Protein AF-A0A292YN75-F1 (afdb_monomer_lite)

pLDDT: mean 82.38, std 11.89, range [34.47, 97.06]

Sequence (292 aa):
MRRGLDRAGVATVEHDIWADPSAAARVREATGGDETVPTVVIGGRALVNPSVAQVHAAVREEFPDDPAPTAARAASSGWTGAGWTAVVLLAWVLLALWRPTTTWHLAPALLAAAWPWVAGQDVRSGDRRGAVRIGWAGLAGFAVTGIAALGLARADLLRGPTYWGFPDVVTEAVVLGGGAALLAVLIGLYRALRTTAARSAWVGEERIAVSDDVVMVEGNAYFPASAVRPGVLTPSATTSVCPWKGRARYFTVTVDGVELPDGAWTYPRPLPLARRVKGRIAFWGGVAVRQE

Radius of gyration: 24.87 Å; chains: 1; bounding box: 60×51×65 Å

Structure (mmCIF, N/CA/C/O backbone):
data_AF-A0A292YN75-F1
#
_entry.id   AF-A0A292YN75-F1
#
loop_
_atom_site.group_PDB
_atom_site.id
_atom_site.type_symbol
_atom_site.label_atom_id
_atom_site.label_alt_id
_atom_site.label_comp_id
_atom_site.label_asym_id
_atom_site.label_entity_id
_atom_site.label_seq_id
_atom_site.pdbx_PDB_ins_code
_atom_site.Cartn_x
_atom_site.Cartn_y
_atom_site.Cartn_z
_atom_site.occupancy
_atom_site.B_iso_or_equiv
_atom_site.auth_seq_id
_atom_site.auth_comp_id
_atom_site.auth_asym_id
_atom_site.auth_atom_id
_atom_site.pdbx_PDB_model_num
ATOM 1 N N . MET A 1 1 ? -8.682 -17.348 10.418 1.00 70.62 1 MET A N 1
ATOM 2 C CA . MET A 1 1 ? -9.406 -18.296 9.550 1.00 70.62 1 MET A CA 1
ATOM 3 C C . MET A 1 1 ? -9.622 -17.776 8.124 1.00 70.62 1 MET A C 1
ATOM 5 O O . MET A 1 1 ? -8.950 -18.275 7.233 1.00 70.62 1 MET A O 1
ATOM 9 N N . ARG A 1 2 ? -10.441 -16.733 7.908 1.00 68.06 2 ARG A N 1
ATOM 10 C CA . ARG A 1 2 ? -10.805 -16.140 6.595 1.00 68.06 2 ARG A CA 1
ATOM 11 C C . ARG A 1 2 ? -9.701 -16.109 5.527 1.00 68.06 2 ARG A C 1
ATOM 13 O O . ARG A 1 2 ? -9.745 -16.851 4.560 1.00 68.06 2 ARG A O 1
ATOM 20 N N . ARG A 1 3 ? -8.618 -15.354 5.766 1.00 67.69 3 ARG A N 1
ATOM 21 C CA . ARG A 1 3 ? -7.482 -15.241 4.820 1.00 67.69 3 ARG A CA 1
ATOM 22 C C . ARG A 1 3 ? -6.785 -16.570 4.494 1.00 67.69 3 ARG A C 1
ATOM 24 O O . ARG A 1 3 ? -5.983 -16.605 3.564 1.00 67.69 3 ARG A O 1
ATOM 31 N N . GLY A 1 4 ? -6.941 -17.584 5.344 1.00 69.50 4 GLY A N 1
ATOM 32 C CA . GLY A 1 4 ? -6.382 -18.919 5.148 1.00 69.50 4 GLY A CA 1
ATOM 33 C C . GLY A 1 4 ? -7.266 -19.779 4.250 1.00 69.50 4 GLY A C 1
ATOM 34 O O . GLY A 1 4 ? -6.729 -20.425 3.360 1.00 69.50 4 GLY A O 1
ATOM 35 N N . LEU A 1 5 ? -8.590 -19.707 4.428 1.00 73.94 5 LEU A N 1
ATOM 36 C CA . LEU A 1 5 ? -9.576 -20.384 3.577 1.00 73.94 5 LEU A CA 1
ATOM 37 C C . LEU A 1 5 ? -9.631 -19.771 2.173 1.00 73.94 5 LEU A C 1
ATOM 39 O O . LEU A 1 5 ? -9.543 -20.510 1.199 1.00 73.94 5 LEU A O 1
ATOM 43 N N . ASP A 1 6 ? -9.593 -18.436 2.072 1.00 69.00 6 ASP A N 1
ATOM 44 C CA . ASP A 1 6 ? -9.494 -17.728 0.784 1.00 69.00 6 ASP A CA 1
ATOM 45 C C . ASP A 1 6 ? -8.264 -18.181 -0.022 1.00 69.00 6 ASP A C 1
ATOM 47 O O . ASP A 1 6 ? -8.317 -18.370 -1.233 1.00 69.00 6 ASP A O 1
ATOM 51 N N . ARG A 1 7 ? -7.120 -18.363 0.656 1.00 63.25 7 ARG A N 1
ATOM 52 C CA . ARG A 1 7 ? -5.874 -18.837 0.028 1.00 63.25 7 ARG A CA 1
ATOM 53 C C . ARG A 1 7 ? -5.921 -20.311 -0.346 1.00 63.25 7 ARG A C 1
ATOM 55 O O . ARG A 1 7 ? -5.227 -20.704 -1.277 1.00 63.25 7 ARG A O 1
ATOM 62 N N . ALA A 1 8 ? -6.696 -21.096 0.390 1.00 62.16 8 ALA A N 1
ATOM 63 C CA . ALA A 1 8 ? -6.944 -22.496 0.096 1.00 62.16 8 ALA A CA 1
ATOM 64 C C . ALA A 1 8 ? -8.016 -22.682 -0.991 1.00 62.16 8 ALA A C 1
ATOM 66 O O . ALA A 1 8 ? -8.297 -23.817 -1.343 1.00 62.16 8 ALA A O 1
ATOM 67 N N . GLY A 1 9 ? -8.607 -21.600 -1.518 1.00 63.66 9 GLY A N 1
ATOM 68 C CA . GLY A 1 9 ? -9.639 -21.665 -2.554 1.00 63.66 9 GLY A CA 1
ATOM 69 C C . GLY A 1 9 ? -10.966 -22.253 -2.072 1.00 63.66 9 GLY A C 1
ATOM 70 O O . GLY A 1 9 ? -11.779 -22.651 -2.896 1.00 63.66 9 GLY A O 1
ATOM 71 N N . VAL A 1 10 ? -11.190 -22.313 -0.757 1.00 73.62 10 VAL A N 1
ATOM 72 C CA . VAL A 1 10 ? -12.438 -22.819 -0.177 1.00 73.62 10 VAL A CA 1
ATOM 73 C C . VAL A 1 10 ? -13.483 -21.711 -0.258 1.00 73.62 10 VAL A C 1
ATOM 75 O O . VAL A 1 10 ? -13.295 -20.643 0.327 1.00 73.62 10 VAL A O 1
ATOM 78 N N . ALA A 1 11 ? -14.577 -21.949 -0.982 1.00 72.94 11 ALA A N 1
ATOM 79 C CA . ALA A 1 11 ? -15.699 -21.021 -1.026 1.00 72.94 11 ALA A CA 1
ATOM 80 C C . ALA A 1 11 ? -16.384 -20.973 0.348 1.00 72.94 11 ALA A C 1
ATOM 82 O O . ALA A 1 11 ? -16.755 -22.005 0.901 1.00 72.94 11 ALA A O 1
ATOM 83 N N . THR A 1 12 ? -16.553 -19.776 0.911 1.00 80.50 12 THR A N 1
ATOM 84 C CA . THR A 1 12 ? -17.190 -19.599 2.223 1.00 80.50 12 THR A CA 1
ATOM 85 C C . THR A 1 12 ? -18.319 -18.587 2.154 1.00 80.50 12 THR A C 1
ATOM 87 O O . THR A 1 12 ? -18.136 -17.488 1.628 1.00 80.50 12 THR A O 1
ATOM 90 N N . VAL A 1 13 ? -19.455 -18.927 2.759 1.00 82.56 13 VAL A N 1
ATOM 91 C CA . VAL A 1 13 ? -20.530 -17.978 3.062 1.00 82.56 13 VAL A CA 1
ATOM 92 C C . VAL A 1 13 ? -20.336 -17.516 4.502 1.00 82.56 13 VAL A C 1
ATOM 94 O O . VAL A 1 13 ? -20.356 -18.322 5.430 1.00 82.56 13 VAL A O 1
ATOM 97 N N . GLU A 1 14 ? -20.074 -16.224 4.687 1.00 84.38 14 GLU A N 1
ATOM 98 C CA . GLU A 1 14 ? -19.880 -15.641 6.015 1.00 84.38 14 GLU A CA 1
ATOM 99 C C . GLU A 1 14 ? -21.226 -15.161 6.565 1.00 84.38 14 GLU A C 1
ATOM 101 O O . GLU A 1 14 ? -21.895 -14.339 5.938 1.00 84.38 14 GLU A O 1
ATOM 106 N N . HIS A 1 15 ? -21.592 -15.645 7.752 1.00 84.38 15 HIS A N 1
ATOM 107 C CA . HIS A 1 15 ? -22.725 -15.137 8.518 1.00 84.38 15 HIS A CA 1
ATOM 108 C C . HIS A 1 15 ? -22.213 -14.351 9.723 1.00 84.38 15 HIS A C 1
ATOM 110 O O . HIS A 1 15 ? -21.374 -14.841 10.481 1.00 84.38 15 HIS A O 1
ATOM 116 N N . ASP A 1 16 ? -22.722 -13.135 9.891 1.00 81.75 16 ASP A N 1
ATOM 117 C CA . ASP A 1 16 ? -22.465 -12.326 11.075 1.00 81.75 16 ASP A CA 1
ATOM 118 C C . ASP A 1 16 ? -23.505 -12.670 12.143 1.00 81.75 16 ASP A C 1
ATOM 120 O O . ASP A 1 16 ? -24.670 -12.290 12.031 1.00 81.75 16 ASP A O 1
ATOM 124 N N . ILE A 1 17 ? -23.086 -13.410 13.170 1.00 79.50 17 ILE A N 1
ATOM 125 C CA . ILE A 1 17 ? -23.973 -13.832 14.261 1.00 79.50 17 ILE A CA 1
ATOM 126 C C . ILE A 1 17 ? -24.556 -12.650 15.046 1.00 79.50 17 ILE A C 1
ATOM 128 O O . ILE A 1 17 ? -25.607 -12.791 15.659 1.00 79.50 17 ILE A O 1
ATOM 132 N N . TRP A 1 18 ? -23.927 -11.474 14.985 1.00 72.94 18 TRP A N 1
ATOM 133 C CA . TRP A 1 18 ? -24.402 -10.274 15.674 1.00 72.94 18 TRP A CA 1
ATOM 134 C C . TRP A 1 18 ? -25.491 -9.535 14.888 1.00 72.94 18 TRP A C 1
ATOM 136 O O . TRP A 1 18 ? -26.246 -8.757 15.466 1.00 72.94 18 TRP A O 1
ATOM 146 N N . ALA A 1 19 ? -25.592 -9.789 13.580 1.00 77.50 19 ALA A N 1
ATOM 147 C CA . ALA A 1 19 ? -26.609 -9.211 12.703 1.00 77.50 19 ALA A CA 1
ATOM 148 C C . ALA A 1 19 ? -27.722 -10.210 12.333 1.00 77.50 19 ALA A C 1
ATOM 150 O O . ALA A 1 19 ? -28.826 -9.792 11.987 1.00 77.50 19 ALA A O 1
ATOM 151 N N . ASP A 1 20 ? -27.444 -11.516 12.396 1.00 84.38 20 ASP A N 1
ATOM 152 C CA . ASP A 1 20 ? -28.368 -12.597 12.050 1.00 84.38 20 ASP A CA 1
ATOM 153 C C . ASP A 1 20 ? -28.639 -13.497 13.276 1.00 84.38 20 ASP A C 1
ATOM 155 O O . ASP A 1 20 ? -27.849 -14.401 13.578 1.00 84.38 20 ASP A O 1
ATOM 159 N N . PRO A 1 21 ? -29.785 -13.313 13.962 1.00 81.94 21 PRO A N 1
ATOM 160 C CA . PRO A 1 21 ? -30.170 -14.134 15.109 1.00 81.94 21 PRO A CA 1
ATOM 161 C C . PRO A 1 21 ? -30.255 -15.636 14.798 1.00 81.94 21 PRO A C 1
ATOM 163 O O . PRO A 1 21 ? -30.029 -16.461 15.684 1.00 81.94 21 PRO A O 1
ATOM 166 N N . SER A 1 22 ? -30.549 -16.011 13.545 1.00 83.94 22 SER A N 1
ATOM 167 C CA . SER A 1 22 ? -30.583 -17.416 13.124 1.00 83.94 22 SER A CA 1
ATOM 168 C C . SER A 1 22 ? -29.175 -18.009 13.018 1.00 83.94 22 SER A C 1
ATOM 170 O O . SER A 1 22 ? -28.962 -19.183 13.324 1.00 83.94 22 SER A O 1
ATOM 172 N N . ALA A 1 23 ? -28.181 -17.195 12.651 1.00 82.19 23 ALA A N 1
ATOM 173 C CA . ALA A 1 23 ? -26.781 -17.593 12.671 1.00 82.19 23 ALA A CA 1
ATOM 174 C C . ALA A 1 23 ? -26.247 -17.723 14.103 1.00 82.19 23 ALA A C 1
ATOM 176 O O . ALA A 1 23 ? -25.556 -18.700 14.388 1.00 82.19 23 ALA A O 1
ATOM 177 N N . ALA A 1 24 ? -26.617 -16.813 15.012 1.00 79.62 24 ALA A N 1
ATOM 178 C CA . ALA A 1 24 ? -26.283 -16.939 16.433 1.00 79.62 24 ALA A CA 1
ATOM 179 C C . ALA A 1 24 ? -26.859 -18.221 17.048 1.00 79.62 24 ALA A C 1
ATOM 181 O O . ALA A 1 24 ? -26.142 -18.949 17.730 1.00 79.62 24 ALA A O 1
ATOM 182 N N . ALA A 1 25 ? -28.126 -18.544 16.758 1.00 83.94 25 ALA A N 1
ATOM 183 C CA . ALA A 1 25 ? -28.762 -19.772 17.238 1.00 83.94 25 ALA A CA 1
ATOM 184 C C . ALA A 1 25 ? -27.997 -21.032 16.799 1.00 83.94 25 ALA A C 1
ATOM 186 O O . ALA A 1 25 ? -27.709 -21.889 17.631 1.00 83.94 25 ALA A O 1
ATOM 187 N N . ARG A 1 26 ? -27.580 -21.096 15.526 1.00 83.25 26 ARG A N 1
ATOM 188 C CA . ARG A 1 26 ? -26.765 -22.206 15.001 1.00 83.25 26 ARG A CA 1
ATOM 189 C C . ARG A 1 26 ? -25.399 -22.321 15.679 1.00 83.25 26 ARG A C 1
ATOM 191 O O . ARG A 1 26 ? -24.914 -23.429 15.884 1.00 83.25 26 ARG A O 1
ATOM 198 N N . VAL A 1 27 ? -24.764 -21.200 16.031 1.00 83.06 27 VAL A N 1
ATOM 199 C CA . VAL A 1 27 ? -23.486 -21.238 16.760 1.00 83.06 27 VAL A CA 1
ATOM 200 C C . VAL A 1 27 ? -23.689 -21.731 18.188 1.00 83.06 27 VAL A C 1
ATOM 202 O O . VAL A 1 27 ? -22.942 -22.605 18.608 1.00 83.06 27 VAL A O 1
ATOM 205 N N . ARG A 1 28 ? -24.720 -21.258 18.900 1.00 81.38 28 ARG A N 1
ATOM 206 C CA . ARG A 1 28 ? -25.030 -21.720 20.265 1.00 81.38 28 ARG A CA 1
ATOM 207 C C . ARG A 1 28 ? -25.359 -23.211 20.311 1.00 81.38 28 ARG A C 1
ATOM 209 O O . ARG A 1 28 ? -24.938 -23.901 21.233 1.00 81.38 28 ARG A O 1
ATOM 216 N N . GLU A 1 29 ? -26.073 -23.718 19.310 1.00 85.94 29 GLU A N 1
ATOM 217 C CA . GLU A 1 29 ? -26.333 -25.153 19.168 1.00 85.94 29 GLU A CA 1
ATOM 218 C C . GLU A 1 29 ? -25.029 -25.948 18.993 1.00 85.94 29 GLU A C 1
ATOM 220 O O . GLU A 1 29 ? -24.834 -26.975 19.638 1.00 85.94 29 GLU A O 1
ATOM 225 N 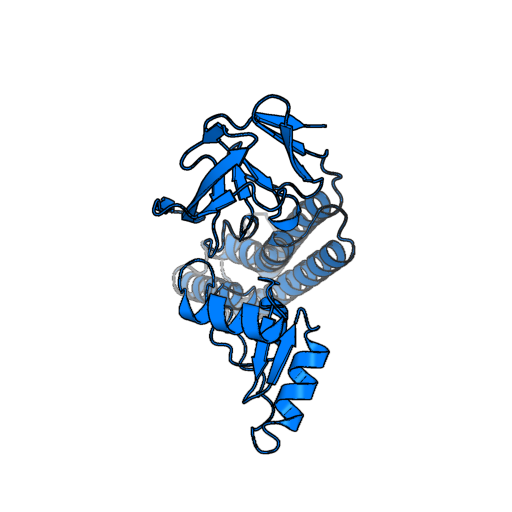N . ALA A 1 30 ? -24.094 -25.439 18.185 1.00 82.69 30 ALA A N 1
ATOM 226 C CA . ALA A 1 30 ? -22.814 -26.092 17.919 1.00 82.69 30 ALA A CA 1
ATOM 227 C C . ALA A 1 30 ? -21.819 -26.063 19.095 1.00 82.69 30 ALA A C 1
ATOM 229 O O . ALA A 1 30 ? -20.913 -26.894 19.157 1.00 82.69 30 ALA A O 1
ATOM 230 N N . THR A 1 31 ? -21.941 -25.096 20.000 1.00 78.00 31 THR A N 1
ATOM 231 C CA . THR A 1 31 ? -20.990 -24.844 21.099 1.00 78.00 31 THR A CA 1
ATOM 232 C C . THR A 1 31 ? -21.526 -25.242 22.474 1.00 78.00 31 THR A C 1
ATOM 234 O O . THR A 1 31 ? -20.782 -25.171 23.447 1.00 78.00 31 THR A O 1
ATOM 237 N N . GLY A 1 32 ? -22.797 -25.643 22.582 1.00 77.56 32 GLY A N 1
ATOM 238 C CA . GLY A 1 32 ? -23.436 -25.934 23.869 1.00 77.56 32 GLY A CA 1
ATOM 239 C C . GLY A 1 32 ? -23.904 -24.692 24.636 1.00 77.56 32 GLY A C 1
ATOM 240 O O . GLY A 1 32 ? -24.031 -24.748 25.855 1.00 77.56 32 GLY A O 1
ATOM 241 N N . GLY A 1 33 ? -24.176 -23.588 23.935 1.00 72.75 33 GLY A N 1
ATOM 242 C CA . GLY A 1 33 ? -24.732 -22.350 24.496 1.00 72.75 33 GLY A CA 1
ATOM 243 C C . GLY A 1 33 ? -23.877 -21.100 24.272 1.00 72.75 33 GLY A C 1
ATOM 244 O O . GLY A 1 33 ? -24.389 -19.994 24.422 1.00 72.75 33 GLY A O 1
ATOM 245 N N . ASP A 1 34 ? -22.620 -21.258 23.852 1.00 75.50 34 ASP A N 1
ATOM 246 C CA . ASP A 1 34 ? -21.664 -20.160 23.671 1.00 75.50 34 ASP A CA 1
ATOM 247 C C . ASP A 1 34 ? -21.656 -19.581 22.242 1.00 75.50 34 ASP A C 1
ATOM 249 O O . ASP A 1 34 ? -22.012 -20.229 21.263 1.00 75.50 34 ASP A O 1
ATOM 253 N N . GLU A 1 35 ? -21.154 -18.364 22.059 1.00 84.06 35 GLU A N 1
ATOM 254 C CA . GLU A 1 35 ? -21.031 -17.725 20.736 1.00 84.06 35 GLU A CA 1
ATOM 255 C C . GLU A 1 35 ? -19.577 -17.701 20.240 1.00 84.06 35 GLU A C 1
ATOM 257 O O . GLU A 1 35 ? -19.044 -16.678 19.810 1.00 84.06 35 GLU A O 1
ATOM 262 N N . THR A 1 36 ? -18.893 -18.847 20.321 1.00 77.75 36 THR A N 1
ATOM 263 C CA . THR A 1 36 ? -17.471 -18.943 19.957 1.00 77.75 36 THR A CA 1
ATOM 264 C C . THR A 1 36 ? -17.265 -18.785 18.444 1.00 77.75 36 THR A C 1
ATOM 266 O O . THR A 1 36 ? -17.742 -19.585 17.638 1.00 77.75 36 THR A O 1
ATOM 269 N N . VAL A 1 37 ? -16.487 -17.774 18.045 1.00 79.19 37 VAL A N 1
ATOM 270 C CA . VAL A 1 37 ? -16.121 -17.473 16.649 1.00 79.19 37 VAL A CA 1
ATOM 271 C C . VAL A 1 37 ? -14.602 -17.640 16.466 1.00 79.19 37 VAL A C 1
ATOM 273 O O . VAL A 1 37 ? -13.841 -17.176 17.314 1.00 79.19 37 VAL A O 1
ATOM 276 N N . PRO A 1 38 ? -14.112 -18.239 15.359 1.00 83.56 38 PRO A N 1
ATOM 277 C CA . PRO A 1 38 ? -14.865 -18.712 14.198 1.00 83.56 38 PRO A CA 1
ATOM 278 C C . PRO A 1 38 ? -15.427 -20.127 14.387 1.00 83.56 38 PRO A C 1
ATOM 280 O O . PRO A 1 38 ? -14.662 -21.075 14.528 1.00 83.56 38 PRO A O 1
ATOM 283 N N . THR A 1 39 ? -16.748 -20.277 14.292 1.00 87.44 39 THR A N 1
ATOM 284 C CA . THR A 1 39 ? -17.396 -21.581 14.090 1.00 87.44 39 THR A CA 1
ATOM 285 C C . THR A 1 39 ? -17.647 -21.772 12.597 1.00 87.44 39 THR A C 1
ATOM 287 O O . THR A 1 39 ? -18.163 -20.874 11.933 1.00 87.44 39 THR A O 1
ATOM 290 N N . VAL A 1 40 ? -17.216 -22.908 12.052 1.00 88.06 40 VAL A N 1
ATOM 291 C CA . VAL A 1 40 ? -17.332 -23.240 10.626 1.00 88.06 40 VAL A CA 1
ATOM 292 C C . VAL A 1 40 ? -18.263 -24.433 10.486 1.00 88.06 40 VAL A C 1
ATOM 294 O O . VAL A 1 40 ? -18.008 -25.476 11.081 1.00 88.06 40 VAL A O 1
ATOM 297 N N . VAL A 1 41 ? -19.323 -24.285 9.698 1.00 86.81 41 VAL A N 1
ATOM 298 C CA . VAL A 1 41 ? -20.258 -25.370 9.381 1.00 86.81 41 VAL A CA 1
ATOM 299 C C . VAL A 1 41 ? -19.946 -25.889 7.981 1.00 86.81 41 VAL A C 1
ATOM 301 O O . VAL A 1 41 ? -19.820 -25.100 7.045 1.00 86.81 41 VAL A O 1
ATOM 304 N N . ILE A 1 42 ? -19.778 -27.203 7.850 1.00 86.25 42 ILE A N 1
ATOM 305 C CA . ILE A 1 42 ? -19.485 -27.907 6.598 1.00 86.25 42 ILE A CA 1
ATOM 306 C C . ILE A 1 42 ? -20.499 -29.046 6.502 1.00 86.25 42 ILE A C 1
ATOM 308 O O . ILE A 1 42 ? -20.500 -29.930 7.358 1.00 86.25 42 ILE A O 1
ATOM 312 N N . GLY A 1 43 ? -21.394 -28.996 5.513 1.00 82.12 43 GLY A N 1
ATOM 313 C CA . GLY A 1 43 ? -22.512 -29.942 5.435 1.00 82.12 43 GLY A CA 1
ATOM 314 C C . GLY A 1 43 ? -23.352 -29.916 6.718 1.00 82.12 43 GLY A C 1
ATOM 315 O O . GLY A 1 43 ? -23.793 -28.851 7.153 1.00 82.12 43 GLY A O 1
ATOM 316 N N . GLY A 1 44 ? -23.537 -31.082 7.342 1.00 80.12 44 GLY A N 1
ATOM 317 C CA . GLY A 1 44 ? -24.238 -31.226 8.626 1.00 80.12 44 GLY A CA 1
ATOM 318 C C . GLY A 1 44 ? -23.368 -31.044 9.878 1.00 80.12 44 GLY A C 1
ATOM 319 O O . GLY A 1 44 ? -23.877 -31.159 10.991 1.00 80.12 44 GLY A O 1
ATOM 320 N N . ARG A 1 45 ? -22.059 -30.791 9.736 1.00 83.94 45 ARG A N 1
ATOM 321 C CA . ARG A 1 45 ? -21.101 -30.786 10.852 1.00 83.94 45 ARG A CA 1
ATOM 322 C C . ARG A 1 45 ? -20.622 -29.376 11.184 1.00 83.94 45 ARG A C 1
ATOM 324 O O . ARG A 1 45 ? -20.151 -28.646 10.314 1.00 83.94 45 ARG A O 1
ATOM 331 N N . ALA A 1 46 ? -20.657 -29.020 12.465 1.00 87.69 46 ALA A N 1
ATOM 332 C CA . ALA A 1 46 ? -20.074 -27.782 12.972 1.00 87.69 46 ALA A CA 1
ATOM 333 C C . ALA A 1 46 ? -18.696 -28.030 13.607 1.00 87.69 46 ALA A C 1
ATOM 335 O O . ALA A 1 46 ? -18.491 -28.988 14.352 1.00 87.69 46 ALA A O 1
ATOM 336 N N . LEU A 1 47 ? -17.741 -27.152 13.310 1.00 87.38 47 LEU A N 1
ATOM 337 C CA . LEU A 1 47 ? -16.403 -27.132 13.887 1.00 87.38 47 LEU A CA 1
ATOM 338 C C . LEU A 1 47 ? -16.212 -25.816 14.643 1.00 87.38 47 LEU A C 1
ATOM 340 O O . LEU A 1 47 ? -16.254 -24.741 14.041 1.00 87.38 47 LEU A O 1
ATOM 344 N N . VAL A 1 48 ? -15.962 -25.900 15.948 1.00 87.00 48 VAL A N 1
ATOM 345 C CA . VAL A 1 48 ? -15.758 -24.735 16.820 1.00 87.00 48 VAL A CA 1
ATOM 346 C C . VAL A 1 48 ? -14.273 -24.372 16.859 1.00 87.00 48 VAL A C 1
ATOM 348 O O . VAL A 1 48 ? -13.433 -25.209 17.183 1.00 87.00 48 VAL A O 1
ATOM 351 N N . ASN A 1 49 ? -13.947 -23.129 16.495 1.00 84.50 49 ASN A N 1
ATOM 352 C CA . ASN A 1 49 ? -12.581 -22.597 16.404 1.00 84.50 49 ASN A CA 1
ATOM 353 C C . ASN A 1 49 ? -11.555 -23.527 15.701 1.00 84.50 49 ASN A C 1
ATOM 355 O O . ASN A 1 49 ? -10.481 -23.790 16.252 1.00 84.50 49 ASN A O 1
ATOM 359 N N . PRO A 1 50 ? -11.840 -24.051 14.491 1.00 85.38 50 PRO A N 1
ATOM 360 C CA . PRO A 1 50 ? -10.923 -24.972 13.838 1.00 85.38 50 PRO A CA 1
ATOM 361 C C . PRO A 1 50 ? -9.679 -24.253 13.300 1.00 85.38 50 PRO A C 1
ATOM 363 O O . PRO A 1 50 ? -9.629 -23.034 13.125 1.00 85.38 50 PRO A O 1
ATOM 366 N N . SER A 1 51 ? -8.657 -25.027 12.958 1.00 83.25 51 SER A N 1
ATOM 367 C CA . SER A 1 51 ? -7.562 -24.581 12.097 1.00 83.25 51 SER A CA 1
ATOM 368 C C . SER A 1 51 ? -7.947 -24.688 10.615 1.00 83.25 51 SER A C 1
ATOM 370 O O . SER A 1 51 ? -8.828 -25.456 10.230 1.00 83.25 51 SER A O 1
ATOM 372 N N . VAL A 1 52 ? -7.241 -23.957 9.746 1.00 78.25 52 VAL A N 1
ATOM 373 C CA . VAL A 1 52 ? -7.439 -24.026 8.280 1.00 78.25 52 VAL A CA 1
ATOM 374 C C . VAL A 1 52 ? -7.243 -25.457 7.757 1.00 78.25 52 VAL A C 1
ATOM 376 O O . VAL A 1 52 ? -7.962 -25.890 6.863 1.00 78.25 52 VAL A O 1
ATOM 379 N N . ALA A 1 53 ? -6.301 -26.206 8.340 1.00 76.06 53 ALA A N 1
ATOM 380 C CA . ALA A 1 53 ? -6.036 -27.594 7.971 1.00 76.06 53 ALA A CA 1
ATOM 381 C C . ALA A 1 53 ? -7.199 -28.529 8.343 1.00 76.06 53 ALA A C 1
ATOM 383 O O . ALA A 1 53 ? -7.547 -29.400 7.552 1.00 76.06 53 ALA A O 1
ATOM 384 N N . GLN A 1 54 ? -7.826 -28.321 9.507 1.00 81.31 54 GLN A N 1
ATOM 385 C CA . GLN A 1 54 ? -8.996 -29.096 9.938 1.00 81.31 54 GLN A CA 1
ATOM 386 C C . GLN A 1 54 ? -10.214 -28.829 9.053 1.00 81.31 54 GLN A C 1
ATOM 388 O O . GLN A 1 54 ? -10.889 -29.774 8.662 1.00 81.31 54 GLN A O 1
ATOM 393 N N . VAL A 1 55 ? -10.451 -27.569 8.669 1.00 81.88 55 VAL A N 1
ATOM 394 C CA . VAL A 1 55 ? -11.518 -27.230 7.711 1.00 81.88 55 VAL A CA 1
ATOM 395 C C . VAL A 1 55 ? -11.269 -27.910 6.367 1.00 81.88 55 VAL A C 1
ATOM 397 O O . VAL A 1 55 ? -12.165 -28.535 5.820 1.00 81.88 55 VAL A O 1
ATOM 400 N N . HIS A 1 56 ? -10.039 -27.864 5.855 1.00 78.31 56 HIS A N 1
ATOM 401 C CA . HIS A 1 56 ? -9.699 -28.496 4.580 1.00 78.31 56 HIS A CA 1
ATOM 402 C C . HIS A 1 56 ? -9.803 -30.031 4.620 1.00 78.31 56 HIS A C 1
ATOM 404 O O . HIS A 1 56 ? -10.139 -30.659 3.616 1.00 78.31 56 HIS A O 1
ATOM 410 N N . ALA A 1 57 ? -9.477 -30.658 5.752 1.00 79.44 57 ALA A N 1
ATOM 411 C CA . ALA A 1 57 ? -9.671 -32.093 5.936 1.00 79.44 57 ALA A CA 1
ATOM 412 C C . ALA A 1 57 ? -11.163 -32.452 5.914 1.00 79.44 57 ALA A C 1
ATOM 414 O O . ALA A 1 57 ? -11.547 -33.327 5.149 1.00 79.44 57 ALA A O 1
ATOM 415 N N . ALA A 1 58 ? -11.985 -31.709 6.659 1.00 82.62 58 ALA A N 1
ATOM 416 C CA . ALA A 1 58 ? -13.426 -31.928 6.729 1.00 82.62 58 ALA A CA 1
ATOM 417 C C . ALA A 1 58 ? -14.143 -31.672 5.390 1.00 82.62 58 ALA A C 1
ATOM 419 O O . ALA A 1 58 ? -15.015 -32.443 5.018 1.00 82.62 58 ALA A O 1
ATOM 420 N N . VAL A 1 59 ? -13.742 -30.651 4.620 1.00 80.50 59 VAL A N 1
ATOM 421 C CA . VAL A 1 59 ? -14.303 -30.407 3.275 1.00 80.50 59 VAL A CA 1
ATOM 422 C C . VAL A 1 59 ? -14.015 -31.572 2.324 1.00 80.50 59 VAL A C 1
ATOM 424 O O . VAL A 1 59 ? -14.899 -31.968 1.579 1.00 80.50 59 VAL A O 1
ATOM 427 N N . ARG A 1 60 ? -12.807 -32.154 2.361 1.00 76.56 60 ARG A N 1
ATOM 428 C CA . ARG A 1 60 ? -12.458 -33.311 1.512 1.00 76.56 60 ARG A CA 1
ATOM 429 C C . ARG A 1 60 ? -13.180 -34.595 1.907 1.00 76.56 60 ARG A C 1
ATOM 431 O O . ARG A 1 60 ? -13.367 -35.459 1.062 1.00 76.56 60 ARG A O 1
ATOM 438 N N . GLU A 1 61 ? -13.498 -34.738 3.188 1.00 81.06 61 GLU A N 1
ATOM 439 C CA . GLU A 1 61 ? -14.250 -35.879 3.708 1.00 81.06 61 GLU A CA 1
ATOM 440 C C . GLU A 1 61 ? -15.728 -35.792 3.302 1.00 81.06 61 GLU A C 1
ATOM 442 O O . GLU A 1 61 ? -16.287 -36.777 2.835 1.00 81.06 61 GLU A O 1
ATOM 447 N N . GLU A 1 62 ? -16.331 -34.605 3.415 1.00 80.62 62 GLU A N 1
ATOM 448 C CA . GLU A 1 62 ? -17.747 -34.366 3.099 1.00 80.62 62 GLU A CA 1
ATOM 449 C C . GLU A 1 62 ? -18.016 -34.270 1.583 1.00 80.62 62 GLU A C 1
ATOM 451 O O . GLU A 1 62 ? -19.072 -34.683 1.108 1.00 80.62 62 GLU A O 1
ATOM 456 N N . PHE A 1 63 ? -17.056 -33.748 0.808 1.00 76.31 63 PHE A N 1
ATOM 457 C CA . PHE A 1 63 ? -17.174 -33.535 -0.640 1.00 76.31 63 PHE A CA 1
ATOM 458 C C . PHE A 1 63 ? -16.001 -34.185 -1.406 1.00 76.31 63 PHE A C 1
ATOM 460 O O . PHE A 1 63 ? -15.130 -33.481 -1.922 1.00 76.31 63 PHE A O 1
ATOM 467 N N . PRO A 1 64 ? -15.943 -35.528 -1.492 1.00 67.25 64 PRO A N 1
ATOM 468 C CA . PRO A 1 64 ? -14.825 -36.249 -2.115 1.00 67.25 64 PRO A CA 1
ATOM 469 C C . PRO A 1 64 ? -14.715 -36.047 -3.637 1.00 67.25 64 PRO A C 1
ATOM 471 O O . PRO A 1 64 ? -13.619 -36.172 -4.183 1.00 67.25 64 PRO A O 1
ATOM 474 N N . ASP A 1 65 ? -15.821 -35.697 -4.303 1.00 66.19 65 ASP A N 1
ATOM 475 C CA . ASP A 1 65 ? -15.895 -35.474 -5.756 1.00 66.19 65 ASP A CA 1
ATOM 476 C C . ASP A 1 65 ? -15.766 -33.991 -6.164 1.00 66.19 65 ASP A C 1
ATOM 478 O O . ASP A 1 65 ? -15.791 -33.676 -7.356 1.00 66.19 65 ASP A O 1
ATOM 482 N N . ASP A 1 66 ? -15.625 -33.066 -5.205 1.00 59.25 66 ASP A N 1
ATOM 483 C CA . ASP A 1 66 ? -15.384 -31.651 -5.506 1.00 59.25 66 ASP A CA 1
ATOM 484 C C . ASP A 1 66 ? -13.922 -31.489 -5.962 1.00 59.25 66 ASP A C 1
ATOM 486 O O . ASP A 1 66 ? -12.999 -31.767 -5.181 1.00 59.25 66 ASP A O 1
ATOM 490 N N . PRO A 1 67 ? -13.655 -31.110 -7.229 1.00 52.25 67 PRO A N 1
ATOM 491 C CA . PRO A 1 67 ? -12.293 -30.971 -7.714 1.00 52.25 67 PRO A CA 1
ATOM 492 C C . PRO A 1 67 ? -11.553 -29.975 -6.824 1.00 52.25 67 PRO A C 1
ATOM 494 O O . PRO A 1 67 ? -11.940 -28.810 -6.734 1.00 52.25 67 PRO A O 1
ATOM 497 N N . ALA A 1 68 ? -10.479 -30.449 -6.174 1.00 47.03 68 ALA A N 1
ATOM 498 C CA . ALA A 1 68 ? -9.622 -29.643 -5.309 1.00 47.03 68 ALA A CA 1
ATOM 499 C C . ALA A 1 68 ? -9.440 -28.258 -5.935 1.00 47.03 68 ALA A C 1
ATOM 501 O O . ALA A 1 68 ? -9.073 -28.200 -7.114 1.00 47.03 68 ALA A O 1
ATOM 502 N N . PRO A 1 69 ? -9.720 -27.165 -5.203 1.00 42.69 69 PRO A N 1
ATOM 503 C CA . PRO A 1 69 ? -9.873 -25.860 -5.812 1.00 42.69 69 PRO A CA 1
ATOM 504 C C . PRO A 1 69 ? -8.602 -25.543 -6.584 1.00 42.69 69 PRO A C 1
ATOM 506 O O . PRO A 1 69 ? -7.546 -25.285 -5.998 1.00 42.69 69 PRO A O 1
ATOM 509 N N . THR A 1 70 ? -8.694 -25.598 -7.919 1.00 40.81 70 THR A N 1
ATOM 510 C CA . THR A 1 70 ? -7.695 -25.031 -8.822 1.00 40.81 70 THR A CA 1
ATOM 511 C C . THR A 1 70 ? -7.507 -23.643 -8.290 1.00 40.81 70 THR A C 1
ATOM 513 O O . THR A 1 70 ? -8.475 -22.894 -8.356 1.00 40.81 70 THR A O 1
ATOM 516 N N . ALA A 1 71 ? -6.350 -23.367 -7.676 1.00 38.12 71 ALA A N 1
ATOM 517 C CA . ALA A 1 71 ? -6.074 -22.138 -6.956 1.00 38.12 71 ALA A CA 1
ATOM 518 C C . ALA A 1 71 ? -6.577 -20.982 -7.809 1.00 38.12 71 ALA A C 1
ATOM 520 O O . ALA A 1 71 ? -5.896 -20.548 -8.745 1.00 38.12 71 ALA A O 1
ATOM 521 N N . ALA A 1 72 ? -7.813 -20.556 -7.543 1.00 35.12 72 ALA A N 1
ATOM 522 C CA . ALA A 1 72 ? -8.450 -19.505 -8.283 1.00 35.12 72 ALA A CA 1
ATOM 523 C C . ALA A 1 72 ? -7.656 -18.338 -7.771 1.00 35.12 72 ALA A C 1
ATOM 525 O O . ALA A 1 72 ? -7.850 -17.922 -6.628 1.00 35.12 72 ALA A O 1
ATOM 526 N N . ARG A 1 73 ? -6.625 -17.967 -8.548 1.00 35.50 73 ARG A N 1
ATOM 527 C CA . ARG A 1 73 ? -5.759 -16.827 -8.307 1.00 35.50 73 ARG A CA 1
ATOM 528 C C . ARG A 1 73 ? -6.730 -15.771 -7.856 1.00 35.50 73 ARG A C 1
ATOM 530 O O . ARG A 1 73 ? -7.495 -15.284 -8.686 1.00 35.50 73 ARG A O 1
ATOM 537 N N . ALA A 1 74 ? -6.748 -15.493 -6.551 1.00 34.91 74 ALA A N 1
ATOM 538 C CA . ALA A 1 74 ? -7.401 -14.325 -6.025 1.00 34.91 74 ALA A CA 1
ATOM 539 C C . ALA A 1 74 ? -6.762 -13.244 -6.866 1.00 34.91 74 ALA A C 1
ATOM 541 O O . ALA A 1 74 ? -5.559 -13.001 -6.730 1.00 34.91 74 ALA A O 1
ATOM 542 N N . ALA A 1 75 ? -7.501 -12.770 -7.869 1.00 34.47 75 ALA A N 1
ATOM 543 C CA . ALA A 1 75 ? -6.995 -11.815 -8.809 1.00 34.47 75 ALA A CA 1
ATOM 544 C C . ALA A 1 75 ? -6.766 -10.620 -7.912 1.00 34.47 75 ALA A C 1
ATOM 546 O O . ALA A 1 75 ? -7.700 -9.930 -7.504 1.00 34.47 75 ALA A O 1
ATOM 547 N N . SER A 1 76 ? -5.521 -10.464 -7.470 1.00 39.84 76 SER A N 1
ATOM 548 C CA . SER A 1 76 ? -5.080 -9.281 -6.793 1.00 39.84 76 SER A CA 1
ATOM 549 C C . SER A 1 76 ? -5.198 -8.233 -7.880 1.00 39.84 76 SER A C 1
ATOM 551 O O . SER A 1 76 ? -4.264 -8.005 -8.635 1.00 39.84 76 SER A O 1
ATOM 553 N N . SER A 1 77 ? -6.377 -7.632 -8.001 1.00 39.41 77 SER A N 1
ATOM 554 C CA . SER A 1 77 ? -6.655 -6.538 -8.922 1.00 39.41 77 SER A CA 1
ATOM 555 C C . SER A 1 77 ? -5.892 -5.267 -8.525 1.00 39.41 77 SER A C 1
ATOM 557 O O . SER A 1 77 ? -6.072 -4.205 -9.111 1.00 39.41 77 SER A O 1
ATOM 559 N N . GLY A 1 78 ? -4.998 -5.361 -7.534 1.00 51.50 78 GLY A N 1
ATOM 560 C CA . GLY A 1 78 ? -3.949 -4.389 -7.309 1.00 51.50 78 GLY A CA 1
ATOM 561 C C . GLY A 1 78 ? -2.833 -4.602 -8.321 1.00 51.50 78 GLY A C 1
ATOM 562 O O . GLY A 1 78 ? -2.330 -5.710 -8.474 1.00 51.50 78 GLY A O 1
ATOM 563 N N . TRP A 1 79 ? -2.419 -3.520 -8.970 1.00 53.69 79 TRP A N 1
ATOM 564 C CA . TRP A 1 79 ? -1.268 -3.506 -9.864 1.00 53.69 79 TRP A CA 1
ATOM 565 C C . TRP A 1 79 ? -0.077 -4.247 -9.233 1.00 53.69 79 TRP A C 1
ATOM 567 O O . TRP A 1 79 ? 0.373 -3.905 -8.128 1.00 53.69 79 TRP A O 1
ATOM 577 N N . THR A 1 80 ? 0.381 -5.291 -9.924 1.00 66.25 80 THR A N 1
ATOM 578 C CA . THR A 1 80 ? 1.630 -6.006 -9.648 1.00 66.25 80 THR A CA 1
ATOM 579 C C . THR A 1 80 ? 2.802 -5.206 -10.222 1.00 66.25 80 THR A C 1
ATOM 581 O O . THR A 1 80 ? 2.601 -4.349 -11.085 1.00 66.25 80 THR A O 1
ATOM 584 N N . GLY A 1 81 ? 4.036 -5.491 -9.786 1.00 64.56 81 GLY A N 1
ATOM 585 C CA . GLY A 1 81 ? 5.232 -4.898 -10.409 1.00 64.56 81 GLY A CA 1
ATOM 586 C C . GLY A 1 81 ? 5.252 -5.100 -11.932 1.00 64.56 81 GLY A C 1
ATOM 587 O O . GLY A 1 81 ? 5.588 -4.181 -12.669 1.00 64.56 81 GLY A O 1
ATOM 588 N N . ALA A 1 82 ? 4.757 -6.250 -12.405 1.00 70.00 82 ALA A N 1
ATOM 589 C CA . ALA A 1 82 ? 4.607 -6.559 -13.825 1.00 70.00 82 ALA A CA 1
ATOM 590 C C . ALA A 1 82 ? 3.567 -5.677 -14.544 1.00 70.00 82 ALA A C 1
ATOM 592 O O . ALA A 1 82 ? 3.833 -5.202 -15.646 1.00 70.00 82 ALA A O 1
ATOM 593 N N . GLY A 1 83 ? 2.408 -5.412 -13.924 1.00 75.00 83 GLY A N 1
ATOM 594 C CA . GLY A 1 83 ? 1.399 -4.509 -14.493 1.00 75.00 83 GLY A CA 1
ATOM 595 C C . GLY A 1 83 ? 1.921 -3.078 -14.648 1.00 75.00 83 GLY A C 1
ATOM 596 O O . GLY A 1 83 ? 1.714 -2.451 -15.683 1.00 75.00 83 GLY A O 1
ATOM 597 N N . TRP A 1 84 ? 2.678 -2.593 -13.659 1.00 72.75 84 TRP A N 1
ATOM 598 C CA . TRP A 1 84 ? 3.345 -1.292 -13.746 1.00 72.75 84 TRP A CA 1
ATOM 599 C C . TRP A 1 84 ? 4.425 -1.263 -14.835 1.00 72.75 84 TRP A C 1
ATOM 601 O O . TRP A 1 84 ? 4.481 -0.314 -15.613 1.00 72.75 84 TRP A O 1
ATOM 611 N N . THR A 1 85 ? 5.240 -2.318 -14.946 1.00 78.50 85 THR A N 1
ATOM 612 C CA . THR A 1 85 ? 6.234 -2.454 -16.022 1.00 78.50 85 THR A CA 1
ATOM 613 C C . THR A 1 85 ? 5.604 -2.379 -17.398 1.00 78.50 85 THR A C 1
ATOM 615 O O . THR A 1 85 ? 6.119 -1.649 -18.233 1.00 78.50 85 THR A O 1
ATOM 618 N N . ALA A 1 86 ? 4.494 -3.080 -17.638 1.00 82.31 86 ALA A N 1
ATOM 619 C CA . ALA A 1 86 ? 3.825 -3.049 -18.935 1.00 82.31 86 ALA A CA 1
ATOM 620 C C . ALA A 1 86 ? 3.359 -1.632 -19.301 1.00 82.31 86 ALA A C 1
ATOM 622 O O . ALA A 1 86 ? 3.576 -1.189 -20.425 1.00 82.31 86 ALA A O 1
ATOM 623 N N . VAL A 1 87 ? 2.781 -0.897 -18.345 1.00 83.00 87 VAL A N 1
ATOM 624 C CA . VAL A 1 87 ? 2.308 0.477 -18.572 1.00 83.00 87 VAL A CA 1
ATOM 625 C C . VAL A 1 87 ? 3.463 1.444 -18.814 1.00 83.00 87 VAL A C 1
ATOM 627 O O . VAL A 1 87 ? 3.414 2.207 -19.775 1.00 83.00 87 VAL A O 1
ATOM 630 N N . VAL A 1 88 ? 4.513 1.410 -17.987 1.00 81.44 88 VAL A N 1
ATOM 631 C CA . VAL A 1 88 ? 5.678 2.293 -18.166 1.00 81.44 88 VAL A CA 1
ATOM 632 C C . VAL A 1 88 ? 6.427 1.956 -19.450 1.00 81.44 88 VAL A C 1
ATOM 634 O O . VAL A 1 88 ? 6.826 2.869 -20.162 1.00 81.44 88 VAL A O 1
ATOM 637 N N . LEU A 1 89 ? 6.583 0.672 -19.783 1.00 83.62 89 LEU A N 1
ATOM 638 C CA . LEU A 1 89 ? 7.225 0.248 -21.024 1.00 83.62 89 LEU A CA 1
ATOM 639 C C . LEU A 1 89 ? 6.409 0.680 -22.245 1.00 83.62 89 LEU A C 1
ATOM 641 O O . LEU A 1 89 ? 6.979 1.225 -23.181 1.00 83.62 89 LEU A O 1
ATOM 645 N N . LEU A 1 90 ? 5.085 0.497 -22.225 1.00 86.81 90 LEU A N 1
ATOM 646 C CA . LEU A 1 90 ? 4.208 0.964 -23.299 1.00 86.81 90 LEU A CA 1
ATOM 647 C C . LEU A 1 90 ? 4.295 2.486 -23.455 1.00 86.81 90 LEU A C 1
ATOM 649 O O . LEU A 1 90 ? 4.472 2.975 -24.566 1.00 86.81 90 LEU A O 1
ATOM 653 N N . ALA A 1 91 ? 4.224 3.234 -22.351 1.00 83.38 91 ALA A N 1
ATOM 654 C CA . ALA A 1 91 ? 4.384 4.683 -22.369 1.00 83.38 91 ALA A CA 1
ATOM 655 C C . ALA A 1 91 ? 5.761 5.092 -22.914 1.00 83.38 91 ALA A C 1
ATOM 657 O O . ALA A 1 91 ? 5.846 6.007 -23.726 1.00 83.38 91 ALA A O 1
ATOM 658 N N . TRP A 1 92 ? 6.828 4.389 -22.525 1.00 83.12 92 TRP A N 1
ATOM 659 C CA . TRP A 1 92 ? 8.178 4.637 -23.025 1.00 83.12 92 TRP A CA 1
ATOM 660 C C . TRP A 1 92 ? 8.280 4.377 -24.528 1.00 83.12 92 TRP A C 1
ATOM 662 O O . TRP A 1 92 ? 8.788 5.231 -25.245 1.00 83.12 92 TRP A O 1
ATOM 672 N N . VAL A 1 93 ? 7.736 3.262 -25.023 1.00 84.31 93 VAL A N 1
ATOM 673 C CA . VAL A 1 93 ? 7.684 2.950 -26.459 1.00 84.31 93 VAL A CA 1
ATOM 674 C C . VAL A 1 93 ? 6.913 4.029 -27.221 1.00 84.31 93 VAL A C 1
ATOM 676 O O . VAL A 1 93 ? 7.413 4.541 -28.217 1.00 84.31 93 VAL A O 1
ATOM 679 N N . LEU A 1 94 ? 5.727 4.425 -26.747 1.00 84.75 94 LEU A N 1
ATOM 680 C CA . LEU A 1 94 ? 4.914 5.464 -27.391 1.00 84.75 94 LEU A CA 1
ATOM 681 C C . LEU A 1 94 ? 5.630 6.821 -27.425 1.00 84.75 94 LEU A C 1
ATOM 683 O O . LEU A 1 94 ? 5.619 7.504 -28.447 1.00 84.75 94 LEU A O 1
ATOM 687 N N . LEU A 1 95 ? 6.289 7.200 -26.328 1.00 79.00 95 LEU A N 1
ATOM 688 C CA . LEU A 1 95 ? 7.083 8.424 -26.255 1.00 79.00 95 LEU A CA 1
ATOM 689 C C . LEU A 1 95 ? 8.314 8.364 -27.162 1.00 79.00 95 LEU A C 1
ATOM 691 O O . LEU A 1 95 ? 8.609 9.347 -27.835 1.00 79.00 95 LEU A O 1
ATOM 695 N N . ALA A 1 96 ? 8.997 7.221 -27.223 1.00 80.00 96 ALA A N 1
ATOM 696 C CA . ALA A 1 96 ? 10.134 7.006 -28.110 1.00 80.00 96 ALA A CA 1
ATOM 697 C C . ALA A 1 96 ? 9.720 7.087 -29.589 1.00 80.00 96 ALA A C 1
ATOM 699 O O . ALA A 1 96 ? 10.433 7.678 -30.392 1.00 80.00 96 ALA A O 1
ATOM 700 N N . LEU A 1 97 ? 8.533 6.582 -29.941 1.00 82.44 97 LEU A N 1
ATOM 701 C CA . LEU A 1 97 ? 7.965 6.729 -31.284 1.00 82.44 97 LEU A CA 1
ATOM 702 C C . LEU A 1 97 ? 7.595 8.187 -31.613 1.00 82.44 97 LEU A C 1
ATOM 704 O O . LEU A 1 97 ? 7.753 8.613 -32.754 1.00 82.44 97 LEU A O 1
ATOM 708 N N . TRP A 1 98 ? 7.104 8.959 -30.638 1.00 80.56 98 TRP A N 1
ATOM 709 C CA . TRP A 1 98 ? 6.645 10.338 -30.858 1.00 80.56 98 TRP A CA 1
ATOM 710 C C . TRP A 1 98 ? 7.775 11.380 -30.837 1.00 80.56 98 TRP A C 1
ATOM 712 O O . TRP A 1 98 ? 7.814 12.295 -31.663 1.00 80.56 98 TRP A O 1
ATOM 722 N N . ARG A 1 99 ? 8.692 11.270 -29.871 1.00 77.81 99 ARG A N 1
ATOM 723 C CA . ARG A 1 99 ? 9.792 12.208 -29.603 1.00 77.81 99 ARG A CA 1
ATOM 724 C C . ARG A 1 99 ? 11.039 11.430 -29.156 1.00 77.81 99 ARG A C 1
ATOM 726 O O . ARG A 1 99 ? 11.431 11.503 -27.986 1.00 77.81 99 ARG A O 1
ATOM 733 N N . PRO A 1 100 ? 11.712 10.730 -30.087 1.00 69.00 100 PRO A N 1
ATOM 734 C CA . PRO A 1 100 ? 12.835 9.849 -29.766 1.00 69.00 100 PRO A CA 1
ATOM 735 C C . PRO A 1 100 ? 14.018 10.564 -29.109 1.00 69.00 100 PRO A C 1
ATOM 737 O O . PRO A 1 100 ? 14.845 9.890 -28.516 1.00 69.00 100 PRO A O 1
ATOM 740 N N . THR A 1 101 ? 14.102 11.900 -29.189 1.00 69.25 101 THR A N 1
ATOM 741 C CA . THR A 1 101 ? 15.261 12.704 -28.772 1.00 69.25 101 THR A CA 1
ATOM 742 C C . THR A 1 101 ? 15.169 13.380 -27.404 1.00 69.25 101 THR A C 1
ATOM 744 O O . THR A 1 101 ? 16.183 13.898 -26.954 1.00 69.25 101 THR A O 1
ATOM 747 N N . THR A 1 102 ? 14.001 13.430 -26.748 1.00 65.31 102 THR A N 1
ATOM 748 C CA . THR A 1 102 ? 13.828 14.262 -25.532 1.00 65.31 102 THR A CA 1
ATOM 749 C C . THR A 1 102 ? 13.101 13.590 -24.373 1.00 65.31 102 THR A C 1
ATOM 751 O O . THR A 1 102 ? 13.239 14.029 -23.235 1.00 65.31 102 THR A O 1
ATOM 754 N N . THR A 1 103 ? 12.303 12.545 -24.615 1.00 61.94 103 THR A N 1
ATOM 755 C CA . THR A 1 103 ? 11.346 12.045 -23.603 1.00 61.94 103 THR A CA 1
ATOM 756 C C . THR A 1 103 ? 11.723 10.695 -22.988 1.00 61.94 103 THR A C 1
ATOM 758 O O . THR A 1 103 ? 10.969 10.151 -22.184 1.00 61.94 103 THR A O 1
ATOM 761 N N . TRP A 1 104 ? 12.902 10.155 -23.317 1.00 69.81 104 TRP A N 1
ATOM 762 C CA . TRP A 1 104 ? 13.319 8.819 -22.884 1.00 69.81 104 TRP A CA 1
ATOM 763 C C . TRP A 1 104 ? 14.053 8.777 -21.537 1.00 69.81 104 TRP A C 1
ATOM 765 O O . TRP A 1 104 ? 14.047 7.736 -20.892 1.00 69.81 104 TRP A O 1
ATOM 775 N N . HIS A 1 105 ? 14.636 9.879 -21.063 1.00 73.69 105 HIS A N 1
ATOM 776 C CA . HIS A 1 105 ? 15.586 9.856 -19.934 1.00 73.69 105 HIS A CA 1
ATOM 777 C C . HIS A 1 105 ? 14.963 9.492 -18.575 1.00 73.69 105 HIS A C 1
ATOM 779 O O . HIS A 1 105 ? 15.636 8.951 -17.703 1.00 73.69 105 HIS A O 1
ATOM 785 N N . LEU A 1 106 ? 13.665 9.744 -18.379 1.00 78.44 106 LEU A N 1
ATOM 786 C CA . LEU A 1 106 ? 12.966 9.421 -17.126 1.00 78.44 106 LEU A CA 1
ATOM 787 C C . LEU A 1 106 ? 12.477 7.968 -17.066 1.00 78.44 106 LEU A C 1
ATOM 789 O O . LEU A 1 106 ? 12.326 7.411 -15.977 1.00 78.44 106 LEU A O 1
ATOM 793 N N . ALA A 1 107 ? 12.233 7.338 -18.215 1.00 84.12 107 ALA A N 1
ATOM 794 C CA . ALA A 1 107 ? 11.632 6.012 -18.270 1.00 84.12 107 ALA A CA 1
ATOM 795 C C . ALA A 1 107 ? 12.509 4.905 -17.645 1.00 84.12 107 ALA A C 1
ATOM 797 O O . ALA A 1 107 ? 11.959 4.122 -16.866 1.00 84.12 107 ALA A O 1
ATOM 798 N N . PRO A 1 108 ? 13.843 4.862 -17.860 1.00 87.31 108 PRO A N 1
ATOM 799 C CA . PRO A 1 108 ? 14.713 3.900 -17.189 1.00 87.31 108 PRO A CA 1
ATOM 800 C C . PRO A 1 108 ? 14.631 3.986 -15.664 1.00 87.31 108 PRO A C 1
ATOM 802 O O . PRO A 1 108 ? 14.490 2.971 -14.985 1.00 87.31 108 PRO A O 1
ATOM 805 N N . ALA A 1 109 ? 14.652 5.205 -15.119 1.00 88.38 109 ALA A N 1
ATOM 806 C CA . ALA A 1 109 ? 14.574 5.424 -13.681 1.00 88.38 109 ALA A CA 1
ATOM 807 C C . ALA A 1 109 ? 13.231 4.943 -13.102 1.00 88.38 109 ALA A C 1
ATOM 809 O O . ALA A 1 109 ? 13.200 4.233 -12.094 1.00 88.38 109 ALA A O 1
ATOM 810 N N . LEU A 1 110 ? 12.117 5.283 -13.762 1.00 87.12 110 LEU A N 1
ATOM 811 C CA . LEU A 1 110 ? 10.773 4.877 -13.339 1.00 87.12 110 LEU A CA 1
ATOM 812 C C . LEU A 1 110 ? 10.568 3.360 -13.414 1.00 87.12 110 LEU A C 1
ATOM 814 O O . LEU A 1 110 ? 9.962 2.779 -12.512 1.00 87.12 110 LEU A O 1
ATOM 818 N N . LEU A 1 111 ? 11.069 2.716 -14.471 1.00 87.31 111 LEU A N 1
ATOM 819 C CA . LEU A 1 111 ? 10.946 1.274 -14.667 1.00 87.31 111 LEU A CA 1
ATOM 820 C C . LEU A 1 111 ? 11.757 0.504 -13.615 1.00 87.31 111 LEU A C 1
ATOM 822 O O . LEU A 1 111 ? 11.238 -0.425 -12.992 1.00 87.31 111 LEU A O 1
ATOM 826 N N . ALA A 1 112 ? 12.994 0.938 -13.365 1.00 89.94 112 ALA A N 1
ATOM 827 C CA . ALA A 1 112 ? 13.908 0.281 -12.440 1.00 89.94 112 ALA A CA 1
ATOM 828 C C . ALA A 1 112 ? 13.488 0.442 -10.969 1.00 89.94 112 ALA A C 1
ATOM 830 O O . ALA A 1 112 ? 13.555 -0.513 -10.192 1.00 89.94 112 ALA A O 1
ATOM 831 N N . ALA A 1 113 ? 12.998 1.625 -10.580 1.00 89.19 113 ALA A N 1
ATOM 832 C CA . ALA A 1 113 ? 12.576 1.908 -9.206 1.00 89.19 113 ALA A CA 1
ATOM 833 C C . ALA A 1 113 ? 11.228 1.269 -8.826 1.00 89.19 113 ALA A C 1
ATOM 835 O O . ALA A 1 113 ? 10.944 1.074 -7.642 1.00 89.19 113 ALA A O 1
ATOM 836 N N . ALA A 1 114 ? 10.386 0.930 -9.805 1.00 86.00 114 ALA A N 1
ATOM 837 C CA . ALA A 1 114 ? 9.023 0.475 -9.557 1.00 86.00 114 ALA A CA 1
ATOM 838 C C . ALA A 1 114 ? 8.941 -0.799 -8.710 1.00 86.00 114 ALA A C 1
ATOM 840 O O . ALA A 1 114 ? 8.168 -0.878 -7.756 1.00 86.00 114 ALA A O 1
ATOM 841 N N . TRP A 1 115 ? 9.741 -1.806 -9.051 1.00 87.06 115 TRP A N 1
ATOM 842 C CA . TRP A 1 115 ? 9.708 -3.115 -8.405 1.00 87.06 115 TRP A CA 1
ATOM 843 C C . TRP A 1 115 ? 10.134 -3.056 -6.935 1.00 87.06 115 TRP A C 1
ATOM 845 O O . TRP A 1 115 ? 9.342 -3.484 -6.088 1.00 87.06 115 TRP A O 1
ATOM 855 N N . PRO A 1 116 ? 11.312 -2.498 -6.581 1.00 88.12 116 PRO A N 1
ATOM 856 C CA . PRO A 1 116 ? 11.694 -2.339 -5.180 1.00 88.12 116 PRO A CA 1
ATOM 857 C C . PRO A 1 116 ? 10.742 -1.403 -4.424 1.00 88.12 116 PRO A C 1
ATOM 859 O O . PRO A 1 116 ? 10.459 -1.653 -3.252 1.00 88.12 116 PRO A O 1
ATOM 862 N N . TRP A 1 117 ? 10.170 -0.383 -5.079 1.00 84.56 117 TRP A N 1
ATOM 863 C CA . TRP A 1 117 ? 9.171 0.488 -4.454 1.00 84.56 117 TRP A CA 1
ATOM 864 C C . TRP A 1 117 ? 7.885 -0.261 -4.084 1.00 84.56 117 TRP A C 1
ATOM 866 O O . TRP A 1 117 ? 7.404 -0.098 -2.960 1.00 84.56 117 TRP A O 1
ATOM 876 N N . VAL A 1 118 ? 7.347 -1.097 -4.984 1.00 82.12 118 VAL A N 1
ATOM 877 C CA . VAL A 1 118 ? 6.164 -1.936 -4.714 1.00 82.12 118 VAL A CA 1
ATOM 878 C C . VAL A 1 118 ? 6.480 -2.966 -3.634 1.00 82.12 118 VAL A C 1
ATOM 880 O O . VAL A 1 118 ? 5.714 -3.100 -2.680 1.00 82.12 118 VAL A O 1
ATOM 883 N N . ALA A 1 119 ? 7.617 -3.660 -3.749 1.00 83.25 119 ALA A N 1
ATOM 884 C CA . ALA A 1 119 ? 8.047 -4.654 -2.769 1.00 83.25 119 ALA A CA 1
ATOM 885 C C . ALA A 1 119 ? 8.203 -4.043 -1.369 1.00 83.25 119 ALA A C 1
ATOM 887 O O . ALA A 1 119 ? 7.847 -4.680 -0.382 1.00 83.25 119 ALA A O 1
ATOM 888 N N . GLY A 1 120 ? 8.671 -2.794 -1.284 1.00 80.69 120 GLY A N 1
ATOM 889 C CA . GLY A 1 120 ? 8.852 -2.067 -0.031 1.00 80.69 120 GLY A CA 1
ATOM 890 C C . GLY A 1 120 ? 7.577 -1.505 0.605 1.00 80.69 120 GLY A C 1
ATOM 891 O O . GLY A 1 120 ? 7.653 -1.006 1.728 1.00 80.69 120 GLY A O 1
ATOM 892 N N . GLN A 1 121 ? 6.411 -1.558 -0.054 1.00 77.62 121 GLN A N 1
ATOM 893 C CA . GLN A 1 121 ? 5.160 -1.073 0.553 1.00 77.62 121 GLN A CA 1
ATOM 894 C C . GLN A 1 121 ? 4.693 -1.975 1.704 1.00 77.62 121 GLN A C 1
ATOM 896 O O . GLN A 1 121 ? 4.227 -1.476 2.728 1.00 77.62 121 GLN A O 1
ATOM 901 N N . ASP A 1 122 ? 4.858 -3.289 1.563 1.00 71.94 122 ASP A N 1
ATOM 902 C CA . ASP A 1 122 ? 4.298 -4.275 2.498 1.00 71.94 122 ASP A CA 1
ATOM 903 C C . ASP A 1 122 ? 5.297 -4.720 3.587 1.00 71.94 122 ASP A C 1
ATOM 905 O O . ASP A 1 122 ? 4.998 -5.609 4.386 1.00 71.94 122 ASP A O 1
ATOM 909 N N . VAL A 1 123 ? 6.492 -4.119 3.626 1.00 76.06 123 VAL A N 1
ATOM 910 C CA . VAL A 1 123 ? 7.559 -4.494 4.563 1.00 76.06 123 VAL A CA 1
ATOM 911 C C . VAL A 1 123 ? 7.342 -3.849 5.931 1.00 76.06 123 VAL A C 1
ATOM 913 O O . VAL A 1 123 ? 7.091 -2.646 6.041 1.00 76.06 123 VAL A O 1
ATOM 916 N N . ARG A 1 124 ? 7.448 -4.676 6.976 1.00 70.44 124 ARG A N 1
ATOM 917 C CA . ARG A 1 124 ? 7.387 -4.267 8.386 1.00 70.44 124 ARG A CA 1
ATOM 918 C C . ARG A 1 124 ? 8.782 -3.936 8.912 1.00 70.44 124 ARG A C 1
ATOM 920 O O . ARG A 1 124 ? 9.777 -4.449 8.398 1.00 70.44 124 ARG A O 1
ATOM 927 N N . SER A 1 125 ? 8.850 -3.119 9.959 1.00 68.31 125 SER A N 1
ATOM 928 C CA . SER A 1 125 ? 10.084 -2.922 10.727 1.00 68.31 125 SER A CA 1
ATOM 929 C C . SER A 1 125 ? 10.597 -4.267 11.247 1.00 68.31 125 SER A C 1
ATOM 931 O O . SER A 1 125 ? 9.829 -5.074 11.768 1.00 68.31 125 SER A O 1
ATOM 933 N N . GLY A 1 126 ? 11.887 -4.539 11.063 1.00 68.62 126 GLY A N 1
ATOM 934 C CA . GLY A 1 126 ? 12.519 -5.799 11.459 1.00 68.62 126 GLY A CA 1
ATOM 935 C C . GLY A 1 126 ? 12.299 -6.980 10.501 1.00 68.62 126 GLY A C 1
ATOM 936 O O . GLY A 1 126 ? 12.841 -8.061 10.743 1.00 68.62 126 GLY A O 1
ATOM 937 N N . ASP A 1 127 ? 11.566 -6.819 9.389 1.00 76.81 127 ASP A N 1
ATOM 938 C CA . ASP A 1 127 ? 11.341 -7.901 8.416 1.00 76.81 127 ASP A CA 1
ATOM 939 C C . ASP A 1 127 ? 12.564 -8.119 7.503 1.00 76.81 127 ASP A C 1
ATOM 941 O O . ASP A 1 127 ? 12.648 -7.615 6.377 1.00 76.81 127 ASP A O 1
ATOM 945 N N . ARG A 1 128 ? 13.511 -8.947 7.969 1.00 78.88 128 ARG A N 1
ATOM 946 C CA . ARG A 1 128 ? 14.702 -9.356 7.196 1.00 78.88 128 ARG A CA 1
ATOM 947 C C . ARG A 1 128 ? 14.349 -10.032 5.866 1.00 78.88 128 ARG A C 1
ATOM 949 O O . ARG A 1 128 ? 15.051 -9.843 4.875 1.00 78.88 128 ARG A O 1
ATOM 956 N N . ARG A 1 129 ? 13.253 -10.799 5.802 1.00 82.31 129 ARG A N 1
ATOM 957 C CA . ARG A 1 129 ? 12.801 -11.436 4.549 1.00 82.31 129 ARG A CA 1
ATOM 958 C C . ARG A 1 129 ? 12.218 -10.400 3.588 1.00 82.31 129 ARG A C 1
ATOM 960 O O . ARG A 1 129 ? 12.331 -10.550 2.375 1.00 82.31 129 ARG A O 1
ATOM 967 N N . GLY A 1 130 ? 11.583 -9.355 4.110 1.00 83.00 130 GLY A N 1
ATOM 968 C CA . GLY A 1 130 ? 11.154 -8.171 3.366 1.00 83.00 130 GLY A CA 1
ATOM 969 C C . GLY A 1 130 ? 12.331 -7.419 2.753 1.00 83.00 130 GLY A C 1
ATOM 970 O O . GLY A 1 130 ? 12.305 -7.128 1.561 1.00 83.00 130 GLY A O 1
ATOM 971 N N . ALA A 1 131 ? 13.400 -7.207 3.524 1.00 84.94 131 ALA A N 1
ATOM 972 C CA . ALA A 1 131 ? 14.638 -6.594 3.037 1.00 84.94 131 ALA A CA 1
ATOM 973 C C . ALA A 1 131 ? 15.255 -7.371 1.857 1.00 84.94 131 ALA A C 1
ATOM 975 O O . ALA A 1 131 ? 15.558 -6.783 0.819 1.00 84.94 131 ALA A O 1
ATOM 976 N N . VAL A 1 132 ? 15.355 -8.702 1.968 1.00 87.44 132 VAL A N 1
ATOM 977 C CA . VAL A 1 132 ? 15.852 -9.563 0.875 1.00 87.44 132 VAL A CA 1
ATOM 978 C C . VAL A 1 132 ? 14.953 -9.477 -0.365 1.00 87.44 132 VAL A C 1
ATOM 980 O O . VAL A 1 132 ? 15.451 -9.368 -1.484 1.00 87.44 132 VAL A O 1
ATOM 983 N N . ARG A 1 133 ? 13.624 -9.469 -0.184 1.00 88.56 133 ARG A N 1
ATOM 984 C CA . ARG A 1 133 ? 12.663 -9.303 -1.289 1.00 88.56 133 ARG A CA 1
ATOM 985 C C . ARG A 1 133 ? 12.822 -7.960 -2.009 1.00 88.56 133 ARG A C 1
ATOM 987 O O . ARG A 1 133 ? 12.758 -7.939 -3.233 1.00 88.56 133 ARG A O 1
ATOM 994 N N . ILE A 1 134 ? 13.055 -6.865 -1.280 1.00 88.44 134 ILE A N 1
ATOM 995 C CA . ILE A 1 134 ? 13.326 -5.544 -1.873 1.00 88.44 134 ILE A CA 1
ATOM 996 C C . ILE A 1 134 ? 14.602 -5.585 -2.723 1.00 88.44 134 ILE A C 1
ATOM 998 O O . ILE A 1 134 ? 14.593 -5.083 -3.844 1.00 88.44 134 ILE A O 1
ATOM 1002 N N . GLY A 1 135 ? 15.674 -6.210 -2.223 1.00 89.25 135 GLY A N 1
ATOM 1003 C CA . GLY A 1 135 ? 16.933 -6.348 -2.963 1.00 89.25 135 GLY A CA 1
ATOM 1004 C C . GLY A 1 135 ? 16.756 -7.091 -4.291 1.00 89.25 135 GLY A C 1
ATOM 1005 O O . GLY A 1 135 ? 17.134 -6.576 -5.344 1.00 89.25 135 GLY A O 1
ATOM 1006 N N . TRP A 1 136 ? 16.091 -8.252 -4.265 1.00 91.44 136 TRP A N 1
ATOM 1007 C CA . TRP A 1 136 ? 15.767 -9.003 -5.485 1.00 91.44 136 TRP A CA 1
ATOM 1008 C C . TRP A 1 136 ? 14.864 -8.224 -6.443 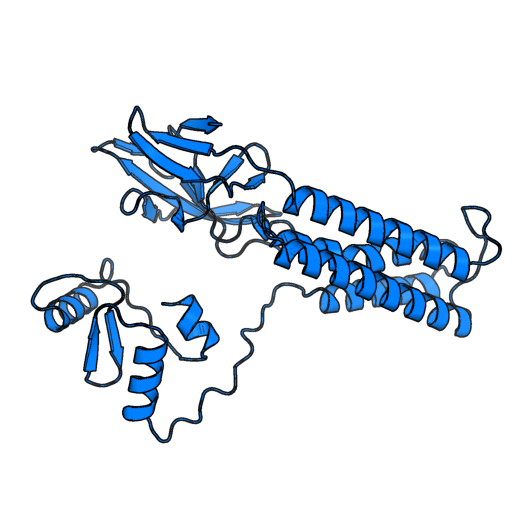1.00 91.44 136 TRP A C 1
ATOM 1010 O O . TRP A 1 136 ? 15.065 -8.274 -7.654 1.00 91.44 136 TRP A O 1
ATOM 1020 N N . ALA A 1 137 ? 13.897 -7.470 -5.917 1.00 89.31 137 ALA A N 1
ATOM 1021 C CA . ALA A 1 137 ? 13.040 -6.620 -6.731 1.00 89.31 137 ALA A CA 1
ATOM 1022 C C . ALA A 1 137 ? 13.831 -5.492 -7.420 1.00 89.31 137 ALA A C 1
ATOM 1024 O O . ALA A 1 137 ? 13.560 -5.191 -8.580 1.00 89.31 137 ALA A O 1
ATOM 1025 N N . GLY A 1 138 ? 14.832 -4.912 -6.747 1.00 90.44 138 GLY A N 1
ATOM 1026 C CA . GLY A 1 138 ? 15.750 -3.934 -7.338 1.00 90.44 138 GLY A CA 1
ATOM 1027 C C . GLY A 1 138 ? 16.587 -4.514 -8.477 1.00 90.44 138 GLY A C 1
ATOM 1028 O O . GLY A 1 138 ? 16.633 -3.928 -9.556 1.00 90.44 138 GLY A O 1
ATOM 1029 N N . LEU A 1 139 ? 17.175 -5.699 -8.272 1.00 92.38 139 LEU A N 1
ATOM 1030 C CA . LEU A 1 139 ? 17.919 -6.423 -9.312 1.00 92.38 139 LEU A CA 1
ATOM 1031 C C . LEU A 1 139 ? 17.042 -6.729 -10.534 1.00 92.38 139 LEU A C 1
ATOM 1033 O O . LEU A 1 139 ? 17.454 -6.487 -11.667 1.00 92.38 139 LEU A O 1
ATOM 1037 N N . ALA A 1 140 ? 15.819 -7.215 -10.311 1.00 89.88 140 ALA A N 1
ATOM 1038 C CA . ALA A 1 140 ? 14.880 -7.512 -11.388 1.00 89.88 140 ALA A CA 1
ATOM 1039 C C . ALA A 1 140 ? 14.460 -6.248 -12.158 1.00 89.88 140 ALA A C 1
ATOM 1041 O O . ALA A 1 140 ? 14.488 -6.246 -13.388 1.00 89.88 140 ALA A O 1
ATOM 1042 N N . GLY A 1 141 ? 14.127 -5.158 -11.454 1.00 87.94 141 GLY A N 1
ATOM 1043 C CA . GLY A 1 141 ? 13.783 -3.876 -12.077 1.00 87.94 141 GLY A CA 1
ATOM 1044 C C . GLY A 1 141 ? 14.926 -3.312 -12.927 1.00 87.94 141 GLY A C 1
ATOM 1045 O O . GLY A 1 141 ? 14.702 -2.862 -14.054 1.00 87.94 141 GLY A O 1
ATOM 1046 N N . PHE A 1 142 ? 16.161 -3.400 -12.429 1.00 92.69 142 PHE A N 1
ATOM 1047 C CA . PHE A 1 142 ? 17.357 -3.010 -13.174 1.00 92.69 142 PHE A CA 1
ATOM 1048 C C . PHE A 1 142 ? 17.564 -3.864 -14.433 1.00 92.69 142 PHE A C 1
ATOM 1050 O O . PHE A 1 142 ? 17.744 -3.316 -15.520 1.00 92.69 142 PHE A O 1
ATOM 1057 N N . ALA A 1 143 ? 17.463 -5.193 -14.321 1.00 92.19 143 ALA A N 1
ATOM 1058 C CA . ALA A 1 143 ? 17.626 -6.101 -15.456 1.00 92.19 143 ALA A CA 1
ATOM 1059 C C . ALA A 1 143 ? 16.590 -5.840 -16.563 1.00 92.19 143 ALA A C 1
ATOM 1061 O O . ALA A 1 143 ? 16.952 -5.718 -17.733 1.00 92.19 143 ALA A O 1
ATOM 1062 N N . VAL A 1 144 ? 15.311 -5.683 -16.198 1.00 89.75 144 VAL A N 1
ATOM 1063 C CA . VAL A 1 144 ? 14.231 -5.346 -17.144 1.00 89.75 144 VAL A CA 1
ATOM 1064 C C . VAL A 1 144 ? 14.515 -4.019 -17.852 1.00 89.75 144 VAL A C 1
ATOM 1066 O O . VAL A 1 144 ? 14.313 -3.908 -19.060 1.00 89.75 144 VAL A O 1
ATOM 1069 N N . THR A 1 145 ? 15.032 -3.032 -17.121 1.00 89.75 145 THR A N 1
ATOM 107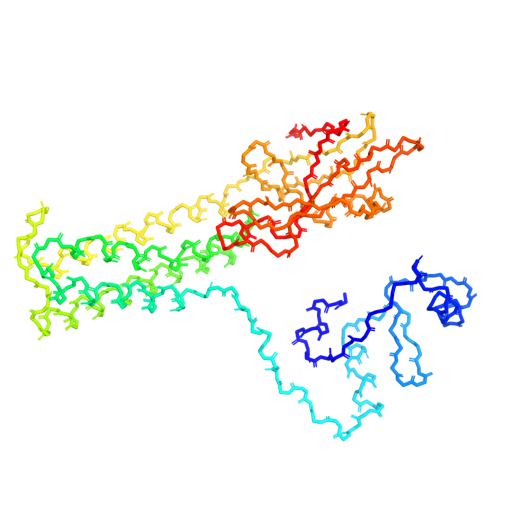0 C CA . THR A 1 145 ? 15.401 -1.724 -17.676 1.00 89.75 145 THR A CA 1
ATOM 1071 C C . THR A 1 145 ? 16.550 -1.818 -18.672 1.00 89.75 145 THR A C 1
ATOM 1073 O O . THR A 1 145 ? 16.448 -1.253 -19.759 1.00 89.75 145 THR A O 1
ATOM 1076 N N . GLY A 1 146 ? 17.604 -2.573 -18.354 1.00 90.50 146 GLY A N 1
ATOM 1077 C CA . GLY A 1 146 ? 18.722 -2.800 -19.272 1.00 90.50 146 GLY A CA 1
ATOM 1078 C C . GLY A 1 146 ? 18.293 -3.518 -20.555 1.00 90.50 146 GLY A C 1
ATOM 1079 O O . GLY A 1 146 ? 18.652 -3.087 -21.650 1.00 90.50 146 GLY A O 1
ATOM 1080 N N . ILE A 1 147 ? 17.465 -4.564 -20.438 1.00 91.56 147 ILE A N 1
ATOM 1081 C CA . ILE A 1 147 ? 16.922 -5.299 -21.594 1.00 91.56 147 ILE A CA 1
ATOM 1082 C C . ILE A 1 147 ? 16.072 -4.375 -22.476 1.00 91.56 147 ILE A C 1
ATOM 1084 O O . ILE A 1 147 ? 16.239 -4.373 -23.696 1.00 91.56 147 ILE A O 1
ATOM 1088 N N . ALA A 1 148 ? 15.193 -3.566 -21.876 1.00 88.56 148 ALA A N 1
ATOM 1089 C CA . ALA A 1 148 ? 14.362 -2.613 -22.607 1.00 88.56 148 ALA A CA 1
ATOM 1090 C C . ALA A 1 148 ? 15.203 -1.544 -23.324 1.00 88.56 148 ALA A C 1
ATOM 1092 O O . ALA A 1 148 ? 14.980 -1.295 -24.507 1.00 88.56 148 ALA A O 1
ATOM 1093 N N . ALA A 1 149 ? 16.205 -0.968 -22.650 1.00 88.75 149 ALA A N 1
ATOM 1094 C CA . ALA A 1 149 ? 17.106 0.019 -23.245 1.00 88.75 149 ALA A CA 1
ATOM 1095 C C . ALA A 1 149 ? 17.876 -0.560 -24.444 1.00 88.75 149 ALA A C 1
ATOM 1097 O O . ALA A 1 149 ? 17.901 0.042 -25.515 1.00 88.75 149 ALA A O 1
ATOM 1098 N N . LEU A 1 150 ? 18.438 -1.766 -24.301 1.00 90.62 150 LEU A N 1
ATOM 1099 C CA . LEU A 1 150 ? 19.130 -2.467 -25.388 1.00 90.62 150 LEU A CA 1
ATOM 1100 C C . LEU A 1 150 ? 18.199 -2.771 -26.569 1.00 90.62 150 LEU A C 1
ATOM 1102 O O . LEU A 1 150 ? 18.597 -2.610 -27.722 1.00 90.62 150 LEU A O 1
ATOM 1106 N N . GLY A 1 151 ? 16.970 -3.218 -26.297 1.00 89.88 151 GLY A N 1
ATOM 1107 C CA . GLY A 1 151 ? 15.973 -3.512 -27.328 1.00 89.88 151 GLY A CA 1
ATOM 1108 C C . GLY A 1 151 ? 15.555 -2.266 -28.109 1.00 89.88 151 GLY A C 1
ATOM 1109 O O . GLY A 1 151 ? 15.568 -2.279 -29.337 1.00 89.88 151 GLY A O 1
ATOM 1110 N N . LEU A 1 152 ? 15.252 -1.172 -27.405 1.00 87.31 152 LEU A N 1
ATOM 1111 C CA . LEU A 1 152 ? 14.872 0.101 -28.021 1.00 87.31 152 LEU A CA 1
ATOM 1112 C C . LEU A 1 152 ? 16.024 0.730 -28.813 1.00 87.31 152 LEU A C 1
ATOM 1114 O O . LEU A 1 152 ? 15.795 1.254 -29.899 1.00 87.31 152 LEU A O 1
ATOM 1118 N N . ALA A 1 153 ? 17.260 0.642 -28.316 1.00 86.69 153 ALA A N 1
ATOM 1119 C CA . ALA A 1 153 ? 18.433 1.112 -29.048 1.00 86.69 153 ALA A CA 1
ATOM 1120 C C . ALA A 1 153 ? 18.676 0.298 -30.327 1.00 86.69 153 ALA A C 1
ATOM 1122 O O . ALA A 1 153 ? 18.938 0.877 -31.376 1.00 86.69 153 ALA A O 1
ATOM 1123 N N . ARG A 1 154 ? 18.513 -1.035 -30.285 1.00 89.44 154 ARG A N 1
ATOM 1124 C CA . ARG A 1 154 ? 18.594 -1.878 -31.495 1.00 89.44 154 ARG A CA 1
ATOM 1125 C C . ARG A 1 154 ? 17.485 -1.607 -32.506 1.00 89.44 154 ARG A C 1
ATOM 1127 O O . ARG A 1 154 ? 17.697 -1.821 -33.693 1.00 89.44 154 ARG A O 1
ATOM 1134 N N . ALA A 1 155 ? 16.328 -1.153 -32.040 1.00 87.62 155 ALA A N 1
ATOM 1135 C CA . ALA A 1 155 ? 15.231 -0.705 -32.890 1.00 87.62 155 ALA A CA 1
ATOM 1136 C C . ALA A 1 155 ? 15.393 0.752 -33.367 1.00 87.62 155 ALA A C 1
ATOM 1138 O O . ALA A 1 155 ? 14.503 1.261 -34.042 1.00 87.62 155 ALA A O 1
ATOM 1139 N N . ASP A 1 156 ? 16.499 1.419 -33.014 1.00 83.50 156 ASP A N 1
ATOM 1140 C CA . ASP A 1 156 ? 16.794 2.811 -33.370 1.00 83.50 156 ASP A CA 1
ATOM 1141 C C . ASP A 1 156 ? 15.742 3.817 -32.845 1.00 83.50 156 ASP A C 1
ATOM 1143 O O . ASP A 1 156 ? 15.458 4.856 -33.442 1.00 83.50 156 ASP A O 1
ATOM 1147 N N . LEU A 1 157 ? 15.143 3.477 -31.695 1.00 82.06 157 LEU A N 1
ATOM 1148 C CA . LEU A 1 157 ? 14.093 4.247 -31.015 1.00 82.06 157 LEU A CA 1
ATOM 1149 C C . LEU A 1 157 ? 14.624 5.118 -29.865 1.00 82.06 157 LEU A C 1
ATOM 1151 O O . LEU A 1 157 ? 13.913 5.995 -29.381 1.00 82.06 157 LEU A O 1
ATOM 1155 N N . LEU A 1 158 ? 15.865 4.902 -29.423 1.00 77.44 158 LEU A N 1
ATOM 1156 C CA . LEU A 1 158 ? 16.569 5.782 -28.485 1.00 77.44 158 LEU A CA 1
ATOM 1157 C C . LEU A 1 158 ? 17.590 6.599 -29.276 1.00 77.44 158 LEU A C 1
ATOM 1159 O O . LEU A 1 158 ? 18.688 6.121 -29.545 1.00 77.44 158 LEU A O 1
ATOM 1163 N N . ARG A 1 159 ? 17.218 7.817 -29.680 1.00 71.81 159 ARG A N 1
ATOM 1164 C CA . ARG A 1 159 ? 18.109 8.746 -30.394 1.00 71.81 159 ARG A CA 1
ATOM 1165 C C . ARG A 1 159 ? 18.308 10.020 -29.571 1.00 71.81 159 ARG A C 1
ATOM 1167 O O . ARG A 1 159 ? 17.572 10.289 -28.631 1.00 71.81 159 ARG A O 1
ATOM 1174 N N . GLY A 1 160 ? 19.272 10.849 -29.951 1.00 72.69 160 GLY A N 1
ATOM 1175 C CA . GLY A 1 160 ? 19.460 12.177 -29.359 1.00 72.69 160 GLY A CA 1
ATOM 1176 C C . GLY A 1 160 ? 20.576 12.261 -28.314 1.00 72.69 160 GLY A C 1
ATOM 1177 O O . GLY A 1 160 ? 21.253 11.269 -28.042 1.00 72.69 160 GLY A O 1
ATOM 1178 N N . PRO A 1 161 ? 20.822 13.473 -27.792 1.00 77.38 161 PRO A N 1
ATOM 1179 C CA . PRO A 1 161 ? 21.940 13.731 -26.899 1.00 77.38 161 PRO A CA 1
ATOM 1180 C C . PRO A 1 161 ? 21.717 13.075 -25.536 1.00 77.38 161 PRO A C 1
ATOM 1182 O O . PRO A 1 161 ? 20.606 13.055 -25.014 1.00 77.38 161 PRO A O 1
ATOM 1185 N N . THR A 1 162 ? 22.794 12.591 -24.929 1.00 84.31 162 THR A N 1
ATOM 1186 C CA . THR A 1 162 ? 22.816 12.282 -23.495 1.00 84.31 162 THR A CA 1
ATOM 1187 C C . THR A 1 162 ? 22.728 13.586 -22.705 1.00 84.31 162 THR A C 1
ATOM 1189 O O . THR A 1 162 ? 23.498 14.510 -22.982 1.00 84.31 162 THR A O 1
ATOM 1192 N N . TYR A 1 163 ? 21.843 13.679 -21.713 1.00 81.00 163 TYR A N 1
ATOM 1193 C CA . TYR A 1 163 ? 21.746 14.888 -20.878 1.00 81.00 163 TYR A CA 1
ATOM 1194 C C . TYR A 1 163 ? 22.919 15.035 -19.904 1.00 81.00 163 TYR A C 1
ATOM 1196 O O . TYR A 1 163 ? 23.259 16.150 -19.518 1.00 81.00 163 TYR A O 1
ATOM 1204 N N . TRP A 1 164 ? 23.534 13.923 -19.508 1.00 80.56 164 TRP A N 1
ATOM 1205 C CA . TRP A 1 164 ? 24.556 13.865 -18.462 1.00 80.56 164 TRP A CA 1
ATOM 1206 C C . TRP A 1 164 ? 25.961 13.617 -19.024 1.00 80.56 164 TRP A C 1
ATOM 1208 O O . TRP A 1 164 ? 26.883 13.312 -18.273 1.00 80.56 164 TRP A O 1
ATOM 1218 N N . GLY A 1 165 ? 26.131 13.756 -20.344 1.00 83.25 165 GLY A N 1
ATOM 1219 C CA . GLY A 1 165 ? 27.430 13.646 -21.013 1.00 83.25 165 GLY A CA 1
ATOM 1220 C C . GLY A 1 165 ? 27.993 12.225 -21.094 1.00 83.25 165 GLY A C 1
ATOM 1221 O O . GLY A 1 165 ? 29.207 12.057 -21.189 1.00 83.25 165 GLY A 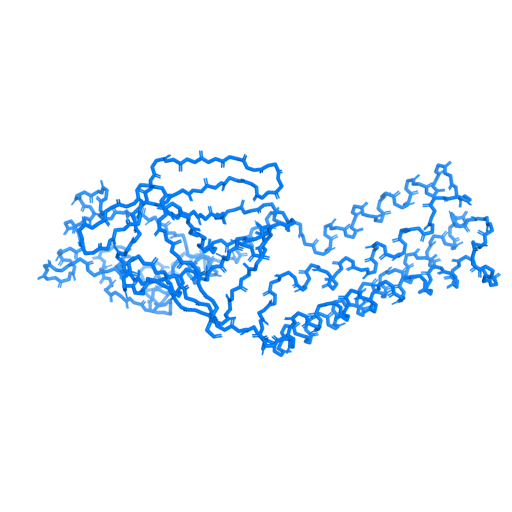O 1
ATOM 1222 N N . PHE A 1 166 ? 27.139 11.200 -21.033 1.00 88.12 166 PHE A N 1
ATOM 1223 C CA . PHE A 1 166 ? 27.566 9.817 -21.243 1.00 88.12 166 PHE A CA 1
ATOM 1224 C C . PHE A 1 166 ? 27.938 9.547 -22.714 1.00 88.12 166 PHE A C 1
ATOM 1226 O O . PHE A 1 166 ? 27.486 10.262 -23.605 1.00 88.12 166 PHE A O 1
ATOM 1233 N N . PRO A 1 167 ? 28.738 8.500 -22.997 1.00 86.38 167 PRO A N 1
ATOM 1234 C CA . PRO A 1 167 ? 29.166 8.188 -24.363 1.00 86.38 167 PRO A CA 1
ATOM 1235 C C . PRO A 1 167 ? 28.012 7.845 -25.311 1.00 86.38 167 PRO A C 1
ATOM 1237 O O . PRO A 1 167 ? 28.089 8.111 -26.508 1.00 86.38 167 PRO A O 1
ATOM 1240 N N . ASP A 1 168 ? 26.950 7.240 -24.779 1.00 88.44 168 ASP A N 1
ATOM 1241 C CA . ASP A 1 168 ? 25.785 6.815 -25.539 1.00 88.44 168 ASP A CA 1
ATOM 1242 C C . ASP A 1 168 ? 24.528 6.724 -24.655 1.00 88.44 168 ASP A C 1
ATOM 1244 O O . ASP A 1 168 ? 24.584 6.670 -23.420 1.00 88.44 168 ASP A O 1
ATOM 1248 N N . VAL A 1 169 ? 23.374 6.692 -25.320 1.00 85.75 169 VAL A N 1
ATOM 1249 C CA . VAL A 1 169 ? 22.046 6.687 -24.694 1.00 85.75 169 VAL A CA 1
ATOM 1250 C C . VAL A 1 169 ? 21.748 5.419 -23.889 1.00 85.75 169 VAL A C 1
ATOM 1252 O O . VAL A 1 169 ? 20.998 5.477 -22.914 1.00 85.75 169 VAL A O 1
ATOM 1255 N N . VAL A 1 170 ? 22.339 4.274 -24.254 1.00 88.81 170 VAL A N 1
ATOM 1256 C CA . VAL A 1 170 ? 22.161 3.013 -23.519 1.00 88.81 170 VAL A CA 1
ATOM 1257 C C . VAL A 1 170 ? 22.924 3.085 -22.207 1.00 88.81 170 VAL A C 1
ATOM 1259 O O . VAL A 1 170 ? 22.359 2.760 -21.163 1.00 88.81 170 VAL A O 1
ATOM 1262 N N . THR A 1 171 ? 24.167 3.566 -22.239 1.00 89.56 171 THR A N 1
ATOM 1263 C CA . THR A 1 171 ? 24.971 3.789 -21.034 1.00 89.56 171 THR A CA 1
ATOM 1264 C C . THR A 1 171 ? 24.264 4.744 -20.073 1.00 89.56 171 THR A C 1
ATOM 1266 O O . THR A 1 171 ? 24.109 4.416 -18.896 1.00 89.56 171 THR A O 1
ATOM 1269 N N . GLU A 1 172 ? 23.746 5.877 -20.561 1.00 89.38 172 GLU A N 1
ATOM 1270 C CA . GLU A 1 172 ? 22.972 6.807 -19.728 1.00 89.38 172 GLU A CA 1
ATOM 1271 C C . GLU A 1 172 ? 21.723 6.141 -19.126 1.00 89.38 172 GLU A C 1
ATOM 1273 O O . GLU A 1 172 ? 21.481 6.244 -17.923 1.00 89.38 172 GLU A O 1
ATOM 1278 N N . ALA A 1 173 ? 20.952 5.398 -19.929 1.00 88.50 173 ALA A N 1
ATOM 1279 C CA . ALA A 1 173 ? 19.757 4.698 -19.462 1.00 88.50 173 ALA A CA 1
ATOM 1280 C C . ALA A 1 173 ? 20.069 3.647 -18.382 1.00 88.50 173 ALA A C 1
ATOM 1282 O O . ALA A 1 173 ? 19.341 3.543 -17.391 1.00 88.50 173 ALA A O 1
ATOM 1283 N N . VAL A 1 174 ? 21.157 2.888 -18.542 1.00 89.94 174 VAL A N 1
ATOM 1284 C CA . VAL A 1 174 ? 21.608 1.895 -17.557 1.00 89.94 174 VAL A CA 1
ATOM 1285 C C . VAL A 1 174 ? 22.040 2.579 -16.263 1.00 89.94 174 VAL A C 1
ATOM 1287 O O . VAL A 1 174 ? 21.634 2.136 -15.189 1.00 89.94 174 VAL A O 1
ATOM 1290 N N . VAL A 1 175 ? 22.800 3.675 -16.334 1.00 91.75 175 VAL A N 1
ATOM 1291 C CA . VAL A 1 175 ? 23.235 4.412 -15.137 1.00 91.75 175 VAL A CA 1
ATOM 1292 C C . VAL A 1 175 ? 22.041 5.018 -14.397 1.00 91.75 175 VAL A C 1
ATOM 1294 O O . VAL A 1 175 ? 21.924 4.843 -13.182 1.00 91.75 175 VAL A O 1
ATOM 1297 N N . LEU A 1 176 ? 21.110 5.659 -15.111 1.00 90.50 176 LEU A N 1
ATOM 1298 C CA . LEU A 1 176 ? 19.893 6.226 -14.521 1.00 90.50 176 LEU A CA 1
ATOM 1299 C C . LEU A 1 176 ? 19.002 5.143 -13.895 1.00 90.50 176 LEU A C 1
ATOM 1301 O O . LEU A 1 176 ? 18.536 5.300 -12.764 1.00 90.50 176 LEU A O 1
ATOM 1305 N N . GLY A 1 177 ? 18.799 4.023 -14.595 1.00 91.12 177 GLY A N 1
ATOM 1306 C CA . GLY A 1 177 ? 18.047 2.879 -14.080 1.00 91.12 177 GLY A CA 1
ATOM 1307 C C . GLY A 1 177 ? 18.702 2.264 -12.841 1.00 91.12 177 GLY A C 1
ATOM 1308 O O . GLY A 1 177 ? 18.030 2.025 -11.837 1.00 91.12 177 GLY A O 1
ATOM 1309 N N . GLY A 1 178 ? 20.020 2.060 -12.872 1.00 92.88 178 GLY A N 1
ATOM 1310 C CA . GLY A 1 178 ? 20.794 1.528 -11.749 1.00 92.88 178 GLY A CA 1
ATOM 1311 C C . GLY A 1 178 ? 20.735 2.431 -10.520 1.00 92.88 178 GLY A C 1
ATOM 1312 O O . GLY A 1 178 ? 20.426 1.959 -9.425 1.00 92.88 178 GLY A O 1
ATOM 1313 N N . GLY A 1 179 ? 20.944 3.738 -10.704 1.00 93.25 179 GLY A N 1
ATOM 1314 C CA . GLY A 1 179 ? 20.844 4.729 -9.633 1.00 93.25 179 GLY A CA 1
ATOM 1315 C C . GLY A 1 179 ? 19.450 4.773 -9.000 1.00 93.25 179 GLY A C 1
ATOM 1316 O O . GLY A 1 179 ? 19.324 4.759 -7.775 1.00 93.25 179 GLY A O 1
ATOM 1317 N N . ALA A 1 180 ? 18.392 4.749 -9.815 1.00 92.06 180 ALA A N 1
ATOM 1318 C CA . ALA A 1 180 ? 17.015 4.766 -9.328 1.00 92.06 180 ALA A CA 1
ATOM 1319 C C . ALA A 1 180 ? 16.619 3.467 -8.602 1.00 92.06 180 ALA A C 1
ATOM 1321 O O . ALA A 1 180 ? 15.986 3.524 -7.543 1.00 92.06 180 ALA A O 1
ATOM 1322 N N . ALA A 1 181 ? 17.018 2.299 -9.123 1.00 92.19 181 ALA A N 1
ATOM 1323 C CA . ALA A 1 181 ? 16.815 1.018 -8.447 1.00 92.19 181 ALA A CA 1
ATOM 1324 C C . ALA A 1 181 ? 17.542 0.981 -7.100 1.00 92.19 181 ALA A C 1
ATOM 1326 O O . ALA A 1 181 ? 16.935 0.611 -6.093 1.00 92.19 181 ALA A O 1
ATOM 1327 N N . LEU A 1 182 ? 18.807 1.414 -7.061 1.00 94.38 182 LEU A N 1
ATOM 1328 C CA . LEU A 1 182 ? 19.589 1.483 -5.830 1.00 94.38 182 LEU A CA 1
ATOM 1329 C C . LEU A 1 182 ? 18.927 2.409 -4.807 1.00 94.38 182 LEU A C 1
ATOM 1331 O O . LEU A 1 182 ? 18.717 1.999 -3.669 1.00 94.38 182 LEU A O 1
ATOM 1335 N N . LEU A 1 183 ? 18.532 3.620 -5.206 1.00 93.56 183 LEU A N 1
ATOM 1336 C CA . LEU A 1 183 ? 17.851 4.561 -4.318 1.00 93.56 183 LEU A CA 1
ATOM 1337 C C . LEU A 1 183 ? 16.550 3.970 -3.753 1.00 93.56 183 LEU A C 1
ATOM 1339 O O . LEU A 1 183 ? 16.305 4.046 -2.549 1.00 93.56 183 LEU A O 1
ATOM 1343 N N . ALA A 1 184 ? 15.729 3.337 -4.593 1.00 89.44 184 ALA A N 1
ATOM 1344 C CA . ALA A 1 184 ? 14.491 2.696 -4.158 1.00 89.44 184 ALA A CA 1
ATOM 1345 C C . ALA A 1 184 ? 14.747 1.517 -3.200 1.00 89.44 184 ALA A C 1
ATOM 1347 O O . ALA A 1 184 ? 14.027 1.367 -2.207 1.00 89.44 184 ALA A O 1
ATOM 1348 N N . VAL A 1 185 ? 15.792 0.720 -3.451 1.00 91.88 185 VAL A N 1
ATOM 1349 C CA . VAL A 1 185 ? 16.246 -0.345 -2.546 1.00 91.88 185 VAL A CA 1
ATOM 1350 C C . VAL A 1 185 ? 16.699 0.241 -1.213 1.00 91.88 185 VAL A C 1
ATOM 1352 O O . VAL A 1 185 ? 16.240 -0.228 -0.178 1.00 91.88 185 VAL A O 1
ATOM 1355 N N . LEU A 1 186 ? 17.525 1.289 -1.211 1.00 92.31 186 LEU A N 1
ATOM 1356 C CA . LEU A 1 186 ? 18.009 1.941 0.008 1.00 92.31 186 LEU A CA 1
ATOM 1357 C C . LEU A 1 186 ? 16.861 2.529 0.836 1.00 92.31 186 LEU A C 1
ATOM 1359 O O . LEU A 1 186 ? 16.814 2.316 2.045 1.00 92.31 186 LEU A O 1
ATOM 1363 N N . ILE A 1 187 ? 15.887 3.188 0.201 1.00 88.06 187 ILE A N 1
ATOM 1364 C CA . ILE A 1 187 ? 14.672 3.676 0.874 1.00 88.06 187 ILE A CA 1
ATOM 1365 C C . ILE A 1 187 ? 13.882 2.506 1.480 1.00 88.06 187 ILE A C 1
ATOM 1367 O O . ILE A 1 187 ? 13.398 2.599 2.612 1.00 88.06 187 ILE A O 1
ATOM 1371 N N . GLY A 1 188 ? 13.738 1.402 0.744 1.00 84.19 188 GLY A N 1
ATOM 1372 C CA . GLY A 1 188 ? 13.067 0.196 1.222 1.00 84.19 188 GLY A CA 1
ATOM 1373 C C . GLY A 1 188 ? 13.795 -0.463 2.397 1.00 84.19 188 GLY A C 1
ATOM 1374 O O . GLY A 1 188 ? 13.162 -0.797 3.395 1.00 84.19 188 GLY A O 1
ATOM 1375 N N . LEU A 1 189 ? 15.120 -0.597 2.316 1.00 86.62 189 LEU A N 1
ATOM 1376 C CA . LEU A 1 189 ? 15.969 -1.154 3.369 1.00 86.62 189 LEU A CA 1
ATOM 1377 C C . LEU A 1 189 ? 15.960 -0.278 4.614 1.00 86.62 189 LEU A C 1
ATOM 1379 O O . LEU A 1 189 ? 15.766 -0.796 5.706 1.00 86.62 189 LEU A O 1
ATOM 1383 N N . TYR A 1 190 ? 16.081 1.040 4.462 1.00 83.88 190 TYR A N 1
ATOM 1384 C CA . TYR A 1 190 ? 15.948 1.977 5.572 1.00 83.88 190 TYR A CA 1
ATOM 1385 C C . TYR A 1 190 ? 14.609 1.786 6.297 1.00 83.88 190 TYR A C 1
ATOM 1387 O O . TYR A 1 190 ? 14.564 1.720 7.521 1.00 83.88 190 TYR A O 1
ATOM 1395 N N . ARG A 1 191 ? 13.506 1.605 5.559 1.00 77.00 191 ARG A N 1
ATOM 1396 C CA . ARG A 1 191 ? 12.191 1.308 6.154 1.00 77.00 191 ARG A CA 1
ATOM 1397 C C . ARG A 1 191 ? 12.118 -0.066 6.820 1.00 77.00 191 ARG A C 1
ATOM 1399 O O . ARG A 1 191 ? 11.442 -0.187 7.835 1.00 77.00 191 ARG A O 1
ATOM 1406 N N . ALA A 1 192 ? 12.767 -1.076 6.250 1.00 76.81 192 ALA A N 1
ATOM 1407 C CA . ALA A 1 192 ? 12.777 -2.438 6.779 1.00 76.81 192 ALA A CA 1
ATOM 1408 C C . ALA A 1 192 ? 13.632 -2.563 8.047 1.00 76.81 192 ALA A C 1
ATOM 1410 O O . ALA A 1 192 ? 13.290 -3.311 8.959 1.00 76.81 192 ALA A O 1
ATOM 1411 N N . LEU A 1 193 ? 14.750 -1.839 8.093 1.00 75.38 193 LEU A N 1
ATOM 1412 C CA . LEU A 1 193 ? 15.755 -1.929 9.148 1.00 75.38 193 LEU A CA 1
ATOM 1413 C C . LEU A 1 193 ? 15.542 -0.906 10.262 1.00 75.38 193 LEU A C 1
ATOM 1415 O O . LEU A 1 193 ? 16.046 -1.123 11.361 1.00 75.38 193 LEU A O 1
ATOM 1419 N N . ARG A 1 194 ? 14.803 0.188 10.020 1.00 74.38 194 ARG A N 1
ATOM 1420 C CA . ARG A 1 194 ? 14.497 1.137 11.093 1.00 74.38 194 ARG A CA 1
ATOM 1421 C C . ARG A 1 194 ? 13.707 0.437 12.195 1.00 74.38 194 ARG A C 1
ATOM 1423 O O . ARG A 1 194 ? 12.688 -0.209 11.941 1.00 74.38 194 ARG A O 1
ATOM 1430 N N . THR A 1 195 ? 14.150 0.627 13.426 1.00 65.56 195 THR A N 1
ATOM 1431 C CA . THR A 1 195 ? 13.348 0.351 14.609 1.00 65.56 195 THR A CA 1
ATOM 1432 C C . THR A 1 195 ? 12.306 1.459 14.732 1.00 65.56 195 THR A C 1
ATOM 1434 O O . THR A 1 195 ? 12.629 2.648 14.754 1.00 65.56 195 THR A O 1
ATOM 1437 N N . THR A 1 196 ? 11.025 1.101 14.727 1.00 69.12 196 THR A N 1
ATOM 1438 C CA . THR A 1 196 ? 9.959 2.043 15.070 1.00 69.12 196 THR A CA 1
ATOM 1439 C C . THR A 1 196 ? 9.749 2.008 16.571 1.00 69.12 196 THR A C 1
ATOM 1441 O O . THR A 1 196 ? 9.556 0.941 17.141 1.00 69.12 196 THR A O 1
ATOM 1444 N N . ALA A 1 197 ? 9.779 3.181 17.206 1.00 78.56 197 ALA A N 1
ATOM 1445 C CA . ALA A 1 197 ? 9.323 3.312 18.582 1.00 78.56 197 ALA A CA 1
ATOM 1446 C C . ALA A 1 197 ? 7.869 2.843 18.678 1.00 78.56 197 ALA A C 1
ATOM 1448 O O . ALA A 1 197 ? 7.047 3.194 17.810 1.00 78.56 197 ALA A O 1
ATOM 1449 N N . ALA A 1 198 ? 7.590 2.051 19.711 1.00 87.75 198 ALA A N 1
ATOM 1450 C CA . ALA A 1 198 ? 6.247 1.601 20.007 1.00 87.75 198 ALA A CA 1
ATOM 1451 C C . ALA A 1 198 ? 5.333 2.814 20.186 1.00 87.75 198 ALA A C 1
ATOM 1453 O O . ALA A 1 198 ? 5.742 3.899 20.601 1.00 87.75 198 ALA A O 1
ATOM 1454 N N . ARG A 1 199 ? 4.085 2.658 19.771 1.00 94.12 199 ARG A N 1
ATOM 1455 C CA . ARG A 1 199 ? 3.039 3.642 20.018 1.00 94.12 199 ARG A CA 1
ATOM 1456 C C . ARG A 1 199 ? 1.893 2.951 20.701 1.00 94.12 199 ARG A C 1
ATOM 1458 O O . ARG A 1 199 ? 1.628 1.776 20.439 1.00 94.12 199 ARG A O 1
ATOM 1465 N N . SER A 1 200 ? 1.179 3.720 21.499 1.00 96.56 200 SER A N 1
ATOM 1466 C CA . SER A 1 200 ? -0.044 3.282 22.143 1.00 96.56 200 SER A CA 1
ATOM 1467 C C . SER A 1 200 ? -1.167 4.288 21.938 1.00 96.56 200 SER A C 1
ATOM 1469 O O . SER A 1 200 ? -0.936 5.494 21.822 1.00 96.56 200 SER A O 1
ATOM 1471 N N . ALA A 1 201 ? -2.385 3.768 21.824 1.00 96.81 201 ALA A N 1
ATOM 1472 C CA . ALA A 1 201 ? -3.616 4.541 21.727 1.00 96.81 201 ALA A CA 1
ATOM 1473 C C . ALA A 1 201 ? -4.414 4.386 23.024 1.00 96.81 201 ALA A C 1
ATOM 1475 O O . ALA A 1 201 ? -4.497 3.278 23.562 1.00 96.81 201 ALA A O 1
ATOM 1476 N N . TRP A 1 202 ? -4.991 5.487 23.504 1.00 96.81 202 TRP A N 1
ATOM 1477 C CA . TRP A 1 202 ? -5.595 5.596 24.829 1.00 96.8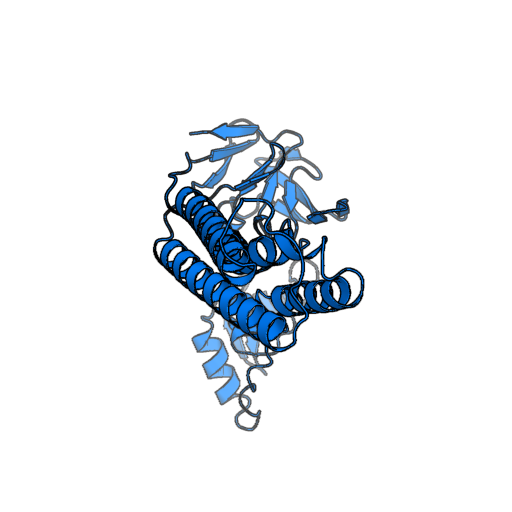1 202 TRP A CA 1
ATOM 1478 C C . TRP A 1 202 ? -6.942 6.312 24.783 1.00 96.81 202 TRP A C 1
ATOM 1480 O O . TRP A 1 202 ? -7.089 7.297 24.059 1.00 96.81 202 TRP A O 1
ATOM 1490 N N . VAL A 1 203 ? -7.889 5.858 25.600 1.00 95.81 203 VAL A N 1
ATOM 1491 C CA . VAL A 1 203 ? -9.132 6.574 25.921 1.00 95.81 203 VAL A CA 1
ATOM 1492 C C . VAL A 1 203 ? -9.102 6.846 27.420 1.00 95.81 203 VAL A C 1
ATOM 1494 O O . VAL A 1 203 ? -9.163 5.914 28.214 1.00 95.81 203 VAL A O 1
ATOM 1497 N N . GLY A 1 204 ? -8.922 8.107 27.817 1.00 91.88 204 GLY A N 1
ATOM 1498 C CA . GLY A 1 204 ? -8.619 8.434 29.214 1.00 91.88 204 GLY A CA 1
ATOM 1499 C C . GLY A 1 204 ? -7.311 7.774 29.674 1.00 91.88 204 GLY A C 1
ATOM 1500 O O . GLY A 1 204 ? -6.254 8.013 29.082 1.00 91.88 204 GLY A O 1
ATOM 1501 N N . GLU A 1 205 ? -7.394 6.942 30.713 1.00 92.44 205 GLU A N 1
ATOM 1502 C CA . GLU A 1 205 ? -6.272 6.150 31.245 1.00 92.44 205 GLU A CA 1
ATOM 1503 C C . GLU A 1 205 ? -6.191 4.738 30.647 1.00 92.44 205 GLU A C 1
ATOM 1505 O O . GLU A 1 205 ? -5.206 4.032 30.848 1.00 92.44 205 GLU A O 1
ATOM 1510 N N . GLU A 1 206 ? -7.177 4.335 29.848 1.00 95.06 206 GLU A N 1
ATOM 1511 C CA . GLU A 1 206 ? -7.269 2.984 29.311 1.00 95.06 206 GLU A CA 1
ATOM 1512 C C . GLU A 1 206 ? -6.537 2.832 27.980 1.00 95.06 206 GLU A C 1
ATOM 1514 O O . GLU A 1 206 ? -6.823 3.524 26.996 1.00 95.06 206 GLU A O 1
ATOM 1519 N N . ARG A 1 207 ? -5.612 1.867 27.912 1.00 96.25 207 ARG A N 1
ATOM 1520 C CA . ARG A 1 207 ? -4.866 1.559 26.685 1.00 96.25 207 ARG A CA 1
ATOM 1521 C C . ARG A 1 207 ? -5.673 0.643 25.773 1.00 96.25 207 ARG A C 1
ATOM 1523 O O . ARG A 1 207 ? -5.901 -0.525 26.087 1.00 96.25 207 ARG A O 1
ATOM 1530 N N . ILE A 1 208 ? -6.016 1.140 24.588 1.00 96.50 208 ILE A N 1
ATOM 1531 C CA . ILE A 1 208 ? -6.824 0.411 23.601 1.00 96.50 208 ILE A CA 1
ATOM 1532 C C . ILE A 1 208 ? -6.019 -0.186 22.450 1.00 96.50 208 ILE A C 1
ATOM 1534 O O . ILE A 1 208 ? -6.521 -1.064 21.754 1.00 96.50 208 ILE A O 1
ATOM 1538 N N . ALA A 1 209 ? -4.786 0.263 22.218 1.00 96.25 209 ALA A N 1
ATOM 1539 C CA . ALA A 1 209 ? -3.891 -0.373 21.255 1.00 96.25 209 ALA A CA 1
ATOM 1540 C C . ALA A 1 209 ? -2.428 -0.138 21.623 1.00 96.25 209 ALA A C 1
ATOM 1542 O O . ALA A 1 209 ? -2.095 0.916 22.163 1.00 96.25 209 ALA A O 1
ATOM 1543 N N . VAL A 1 210 ? -1.550 -1.087 21.295 1.00 94.69 210 VAL A N 1
ATOM 1544 C CA . VAL A 1 210 ? -0.092 -0.916 21.405 1.00 94.69 210 VAL A CA 1
ATOM 1545 C C . VAL A 1 210 ? 0.627 -1.709 20.322 1.00 94.69 210 VAL A C 1
ATOM 1547 O O . VAL A 1 210 ? 0.329 -2.880 20.096 1.00 94.69 210 VAL A O 1
ATOM 1550 N N . SER A 1 211 ? 1.554 -1.070 19.608 1.00 90.31 211 SER A N 1
ATOM 1551 C CA . SER A 1 211 ? 2.365 -1.752 18.599 1.00 90.31 211 SER A CA 1
ATOM 1552 C C . SER A 1 211 ? 3.637 -0.981 18.262 1.00 90.31 211 SER A C 1
ATOM 1554 O O . SER A 1 211 ? 3.653 0.248 18.242 1.00 90.31 211 SER A O 1
ATOM 1556 N N . ASP A 1 212 ? 4.687 -1.722 17.933 1.00 87.00 212 ASP A N 1
ATOM 1557 C CA . ASP A 1 212 ? 5.912 -1.259 17.279 1.00 87.00 212 ASP A CA 1
ATOM 1558 C C . ASP A 1 212 ? 5.802 -1.259 15.739 1.00 87.00 212 ASP A C 1
ATOM 1560 O O . ASP A 1 212 ? 6.503 -0.504 15.065 1.00 87.00 212 ASP A O 1
ATOM 1564 N N . ASP A 1 213 ? 4.867 -2.019 15.161 1.00 85.38 213 ASP A N 1
ATOM 1565 C CA . ASP A 1 213 ? 4.511 -1.999 13.736 1.00 85.38 213 ASP A CA 1
ATOM 1566 C C . ASP A 1 213 ? 3.444 -0.929 13.453 1.00 85.38 213 ASP A C 1
ATOM 1568 O O . ASP A 1 213 ? 2.336 -1.245 13.027 1.00 85.38 213 ASP A O 1
ATOM 1572 N N . VAL A 1 214 ? 3.745 0.355 13.672 1.00 88.88 214 VAL A N 1
ATOM 1573 C CA . VAL A 1 214 ? 2.815 1.469 13.384 1.00 88.88 214 VAL A CA 1
ATOM 1574 C C . VAL A 1 214 ? 3.252 2.260 12.153 1.00 88.88 214 VAL A C 1
ATOM 1576 O O . VAL A 1 214 ? 4.388 2.727 12.045 1.00 88.88 214 VAL A O 1
ATOM 1579 N N . VAL A 1 215 ? 2.325 2.439 11.207 1.00 87.88 215 VAL A N 1
ATOM 1580 C CA . VAL A 1 215 ? 2.567 3.191 9.967 1.00 87.88 215 VAL A CA 1
ATOM 1581 C C . VAL A 1 215 ? 2.045 4.614 10.131 1.00 87.88 215 VAL A C 1
ATOM 1583 O O . VAL A 1 215 ? 0.860 4.811 10.369 1.00 87.88 215 VAL A O 1
ATOM 1586 N N . MET A 1 216 ? 2.916 5.610 9.965 1.00 87.06 216 MET A N 1
ATOM 1587 C CA . MET A 1 216 ? 2.524 7.022 9.984 1.00 87.06 216 MET A CA 1
ATOM 1588 C C . MET A 1 216 ? 2.179 7.502 8.570 1.00 87.06 216 MET A C 1
ATOM 1590 O O . MET A 1 216 ? 3.000 7.358 7.661 1.00 87.06 216 MET A O 1
ATOM 1594 N N . VAL A 1 217 ? 0.993 8.085 8.385 1.00 86.56 217 VAL A N 1
ATOM 1595 C CA . VAL A 1 217 ? 0.564 8.714 7.122 1.00 86.56 217 VAL A CA 1
ATOM 1596 C C . VAL A 1 217 ? -0.182 10.006 7.432 1.00 86.56 217 VAL A C 1
ATOM 1598 O O . VAL A 1 217 ? -1.205 9.962 8.110 1.00 86.56 217 VAL A O 1
ATOM 1601 N N . GLU A 1 218 ? 0.306 11.137 6.913 1.00 85.50 218 GLU A N 1
ATOM 1602 C CA . GLU A 1 218 ? -0.299 12.468 7.125 1.00 85.50 218 GLU A CA 1
ATOM 1603 C C . GLU A 1 218 ? -0.570 12.744 8.617 1.00 85.50 218 GLU A C 1
ATOM 1605 O O . GLU A 1 218 ? -1.691 13.044 9.012 1.00 85.50 218 GLU A O 1
ATOM 1610 N N . GLY A 1 219 ? 0.432 12.513 9.474 1.00 86.56 219 GLY A N 1
ATOM 1611 C CA . GLY A 1 219 ? 0.315 12.699 10.928 1.00 86.56 219 GLY A CA 1
ATOM 1612 C C . GLY A 1 219 ? -0.492 11.626 11.675 1.00 86.56 219 GLY A C 1
ATOM 1613 O O . GLY A 1 219 ? -0.401 11.552 12.894 1.00 86.56 219 GLY A O 1
ATOM 1614 N N . ASN A 1 220 ? -1.208 10.741 10.976 1.00 93.06 220 ASN A N 1
ATOM 1615 C CA . ASN A 1 220 ? -2.036 9.706 11.596 1.00 93.06 220 ASN A CA 1
ATOM 1616 C C . ASN A 1 220 ? -1.264 8.398 11.801 1.00 93.06 220 ASN A C 1
ATOM 1618 O O . ASN A 1 220 ? -0.549 7.943 10.902 1.00 93.06 220 ASN A O 1
ATOM 1622 N N . ALA A 1 221 ? -1.463 7.771 12.959 1.00 93.31 221 ALA A N 1
ATOM 1623 C CA . ALA A 1 221 ? -0.882 6.484 13.321 1.00 93.31 221 ALA A CA 1
ATOM 1624 C C . ALA A 1 221 ? -1.818 5.323 12.952 1.00 93.31 221 ALA A C 1
ATOM 1626 O O . ALA A 1 221 ? -2.928 5.227 13.467 1.00 93.31 221 ALA A O 1
ATOM 1627 N N . TYR A 1 222 ? -1.352 4.428 12.080 1.00 93.38 222 TYR A N 1
ATOM 1628 C CA . TYR A 1 222 ? -2.091 3.250 11.628 1.00 93.38 222 TYR A CA 1
ATOM 1629 C C . TYR A 1 222 ? -1.557 1.982 12.299 1.00 93.38 222 TYR A C 1
ATOM 1631 O O . TYR A 1 222 ? -0.523 1.422 11.902 1.00 93.38 222 TYR A O 1
ATOM 1639 N N . PHE A 1 223 ? -2.305 1.516 13.292 1.00 94.19 223 PHE A N 1
ATOM 1640 C CA . PHE A 1 223 ? -2.061 0.301 14.058 1.00 94.19 223 PHE A CA 1
ATOM 1641 C C . PHE A 1 223 ? -2.502 -0.937 13.272 1.00 94.19 223 PHE A C 1
ATOM 1643 O O . PHE A 1 223 ? -3.508 -0.896 12.557 1.00 94.19 223 PHE A O 1
ATOM 1650 N N . PRO A 1 224 ? -1.792 -2.069 13.374 1.00 91.38 224 PRO A N 1
ATOM 1651 C CA . PRO A 1 224 ? -2.312 -3.319 12.846 1.00 91.38 224 PRO A CA 1
ATOM 1652 C C . PRO A 1 224 ? -3.575 -3.687 13.633 1.00 91.38 224 PRO A C 1
ATOM 1654 O O . PRO A 1 224 ? -3.617 -3.518 14.846 1.00 91.38 224 PRO A O 1
ATOM 1657 N N . ALA A 1 225 ? -4.606 -4.212 12.966 1.00 89.38 225 ALA A N 1
ATOM 1658 C CA . ALA A 1 225 ? -5.864 -4.559 13.640 1.00 89.38 225 ALA A CA 1
ATOM 1659 C C . ALA A 1 225 ? -5.671 -5.539 14.816 1.00 89.38 225 ALA A C 1
ATOM 1661 O O . ALA A 1 225 ? -6.408 -5.478 15.788 1.00 89.38 225 ALA A O 1
ATOM 1662 N N . SER A 1 226 ? -4.645 -6.396 14.759 1.00 89.00 226 SER A N 1
ATOM 1663 C CA . SER A 1 226 ? -4.284 -7.323 15.841 1.00 89.00 226 SER A CA 1
ATOM 1664 C C . SER A 1 226 ? -3.692 -6.655 17.085 1.00 89.00 226 SER A C 1
ATOM 1666 O O . SER A 1 226 ? -3.571 -7.315 18.107 1.00 89.00 226 SER A O 1
ATOM 1668 N N . ALA A 1 227 ? -3.265 -5.394 16.993 1.00 91.62 227 ALA A N 1
ATOM 1669 C CA . ALA A 1 227 ? -2.756 -4.624 18.125 1.00 91.62 227 ALA A CA 1
ATOM 1670 C C . ALA A 1 227 ? -3.854 -3.857 18.869 1.00 91.62 227 ALA A C 1
ATOM 1672 O O . ALA A 1 227 ? -3.570 -3.261 19.905 1.00 91.62 227 ALA A O 1
ATOM 1673 N N . VAL A 1 228 ? -5.074 -3.826 18.328 1.00 94.56 228 VAL A N 1
ATOM 1674 C CA . VAL A 1 228 ? -6.215 -3.173 18.967 1.00 94.56 228 VAL A CA 1
ATOM 1675 C C . VAL A 1 228 ? -6.882 -4.161 19.917 1.00 94.56 228 VAL A C 1
ATOM 1677 O O . VAL A 1 228 ? -7.114 -5.316 19.555 1.00 94.56 228 VAL A O 1
ATOM 1680 N N . ARG A 1 229 ? -7.181 -3.704 21.134 1.00 93.94 229 ARG A N 1
ATOM 1681 C CA . ARG A 1 229 ? -7.857 -4.476 22.175 1.00 93.94 229 ARG A CA 1
ATOM 1682 C C . ARG A 1 229 ? -9.198 -5.006 21.635 1.00 93.94 229 ARG A C 1
ATOM 1684 O O . ARG A 1 229 ? -9.981 -4.216 21.110 1.00 93.94 229 ARG A O 1
ATOM 1691 N N . PRO A 1 230 ? -9.483 -6.318 21.725 1.00 90.69 230 PRO A N 1
ATOM 1692 C CA . PRO A 1 230 ? -10.763 -6.866 21.283 1.00 90.69 230 PRO A CA 1
ATOM 1693 C C . PRO A 1 230 ? -11.944 -6.209 22.009 1.00 90.69 230 PRO A C 1
ATOM 1695 O O . PRO A 1 230 ? -11.826 -5.849 23.176 1.00 90.69 230 PRO A O 1
ATOM 1698 N N . GLY A 1 231 ? -13.074 -6.048 21.319 1.00 89.56 231 GLY A N 1
ATOM 1699 C CA . GLY A 1 231 ? -14.312 -5.513 21.902 1.00 89.56 231 GLY A CA 1
ATOM 1700 C C . GLY A 1 231 ? -14.399 -3.986 22.008 1.00 89.56 231 GLY A C 1
ATOM 1701 O O . GLY A 1 231 ? -15.488 -3.476 22.225 1.00 89.56 231 GLY A O 1
ATOM 1702 N N . VAL A 1 232 ? -13.308 -3.238 21.793 1.00 94.31 232 VAL A N 1
ATOM 1703 C CA . VAL A 1 232 ? -13.348 -1.760 21.877 1.00 94.31 232 VAL A CA 1
ATOM 1704 C C . VAL A 1 232 ? -13.862 -1.079 20.610 1.00 94.31 232 VAL A C 1
ATOM 1706 O O . VAL A 1 232 ? -14.047 0.131 20.613 1.00 94.31 232 VAL A O 1
ATOM 1709 N N . LEU A 1 233 ? -14.028 -1.815 19.506 1.00 94.31 233 LEU A N 1
ATOM 1710 C CA . LEU A 1 233 ? -14.439 -1.272 18.211 1.00 94.31 233 LEU A CA 1
ATOM 1711 C C . LEU A 1 233 ? -15.759 -1.887 17.759 1.00 94.31 233 LEU A C 1
ATOM 1713 O O . LEU A 1 233 ? -15.827 -3.098 17.545 1.00 94.31 233 LEU A O 1
ATOM 1717 N N . THR A 1 234 ? -16.737 -1.033 17.477 1.00 91.69 234 THR A N 1
ATOM 1718 C CA . THR A 1 234 ? -18.020 -1.421 16.877 1.00 91.69 234 THR A CA 1
ATOM 1719 C C . THR A 1 234 ? -18.156 -0.763 15.504 1.00 91.69 234 THR A C 1
ATOM 1721 O O . THR A 1 234 ? -17.912 0.440 15.393 1.00 91.69 234 THR A O 1
ATOM 1724 N N . PRO A 1 235 ? -18.498 -1.498 14.427 1.00 89.62 235 PRO A N 1
ATOM 1725 C CA . PRO A 1 235 ? -18.670 -0.905 13.102 1.00 89.62 235 PRO A CA 1
ATOM 1726 C C . PRO A 1 235 ? -19.714 0.216 13.096 1.00 89.62 235 PRO A C 1
ATOM 1728 O O . PRO A 1 235 ? -20.802 0.058 13.640 1.00 89.62 235 PRO A O 1
ATOM 1731 N N . SER A 1 236 ? -19.393 1.322 12.427 1.00 87.00 236 SER A N 1
ATOM 1732 C CA . SER A 1 236 ? -20.325 2.422 12.169 1.00 87.00 236 SER A CA 1
ATOM 1733 C C . SER A 1 236 ? -20.857 2.359 10.733 1.00 87.00 236 SER A C 1
ATOM 1735 O O . SER A 1 236 ? -20.209 1.819 9.828 1.00 87.00 236 SER A O 1
ATOM 1737 N N . ALA A 1 237 ? -22.037 2.941 10.503 1.00 84.12 237 ALA A N 1
ATOM 1738 C CA . ALA A 1 237 ? -22.581 3.139 9.160 1.00 84.12 237 ALA A CA 1
ATOM 1739 C C . ALA A 1 237 ? -21.788 4.194 8.360 1.00 84.12 237 ALA A C 1
ATOM 1741 O O . ALA A 1 237 ? -21.859 4.227 7.127 1.00 84.12 237 ALA A O 1
ATOM 1742 N N . THR A 1 238 ? -21.008 5.036 9.045 1.00 81.06 238 THR A N 1
ATOM 1743 C CA . THR A 1 238 ? -20.239 6.116 8.432 1.00 81.06 238 THR A CA 1
ATOM 1744 C C . THR A 1 238 ? -19.156 5.570 7.501 1.00 81.06 238 THR A C 1
ATOM 1746 O O . THR A 1 238 ? -18.369 4.672 7.827 1.00 81.06 238 THR A O 1
ATOM 1749 N N .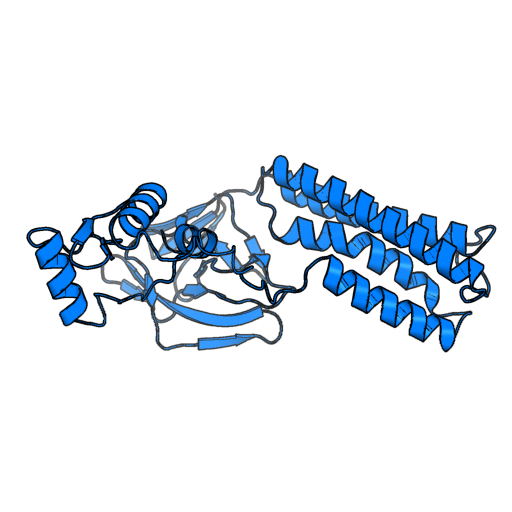 THR A 1 239 ? -19.077 6.157 6.307 1.00 82.62 239 THR A N 1
ATOM 1750 C CA . THR A 1 239 ? -17.993 5.928 5.348 1.00 82.62 239 THR A CA 1
ATOM 1751 C C . THR A 1 239 ? -17.601 7.242 4.690 1.00 82.62 239 THR A C 1
ATOM 1753 O O . THR A 1 239 ? -18.421 8.143 4.540 1.00 82.62 239 THR A O 1
ATOM 1756 N N . SER A 1 240 ? -16.343 7.354 4.273 1.00 75.56 240 SER A N 1
ATOM 1757 C CA . SER A 1 240 ? -15.849 8.513 3.527 1.00 75.56 240 SER A CA 1
ATOM 1758 C C . SER A 1 240 ? -14.951 8.057 2.383 1.00 75.56 240 SER A C 1
ATOM 1760 O O . SER A 1 240 ? -14.466 6.921 2.364 1.00 75.56 240 SER A O 1
ATOM 1762 N N . VAL A 1 241 ? -14.759 8.910 1.380 1.00 80.19 241 VAL A N 1
ATOM 1763 C CA . VAL A 1 241 ? -13.897 8.612 0.232 1.00 80.19 241 VAL A CA 1
ATOM 1764 C C . VAL A 1 241 ? -12.760 9.617 0.197 1.00 80.19 241 VAL A C 1
ATOM 1766 O O . VAL A 1 241 ? -12.977 10.817 0.080 1.00 80.19 241 VAL A O 1
ATOM 1769 N N . CYS A 1 242 ? -11.535 9.106 0.268 1.00 79.69 242 CYS A N 1
ATOM 1770 C CA . CYS A 1 242 ? -10.323 9.877 0.054 1.00 79.69 242 CYS A CA 1
ATOM 1771 C C . CYS A 1 242 ? -9.830 9.653 -1.388 1.00 79.69 242 CYS A C 1
ATOM 1773 O O . CYS A 1 242 ? -9.709 8.489 -1.790 1.00 79.69 242 CYS A O 1
ATOM 1775 N N . PRO A 1 243 ? -9.472 10.713 -2.144 1.00 74.12 243 PRO A N 1
ATOM 1776 C CA . PRO A 1 243 ? -9.055 10.597 -3.546 1.00 74.12 243 PRO A CA 1
ATOM 1777 C C . PRO A 1 243 ? -7.897 9.624 -3.781 1.00 74.12 243 PRO A C 1
ATOM 1779 O O . PRO A 1 243 ? -7.843 8.960 -4.811 1.00 74.12 243 PRO A O 1
ATOM 1782 N N . TRP A 1 244 ? -6.979 9.517 -2.817 1.00 76.38 244 TRP A N 1
ATOM 1783 C CA . TRP A 1 244 ? -5.748 8.744 -2.975 1.00 76.38 244 TRP A CA 1
ATOM 1784 C C . TRP A 1 244 ? -5.644 7.537 -2.034 1.00 76.38 244 TRP A C 1
ATOM 1786 O O . TRP A 1 244 ? -4.874 6.619 -2.314 1.00 76.38 244 TRP A O 1
ATOM 1796 N N . LYS A 1 245 ? -6.426 7.494 -0.944 1.00 78.06 245 LYS A N 1
ATOM 1797 C CA . LYS A 1 245 ? -6.474 6.337 -0.030 1.00 78.06 245 LYS A CA 1
ATOM 1798 C C . LYS A 1 245 ? -7.617 5.380 -0.335 1.00 78.06 245 LYS A C 1
ATOM 1800 O O . LYS A 1 245 ? -7.498 4.206 -0.009 1.00 78.06 245 LYS A O 1
ATOM 1805 N N . GLY A 1 246 ? -8.686 5.830 -0.991 1.00 86.81 246 GLY A N 1
ATOM 1806 C CA . GLY A 1 246 ? -9.883 5.031 -1.262 1.00 86.81 246 GLY A CA 1
ATOM 1807 C C . GLY A 1 246 ? -10.979 5.224 -0.210 1.00 86.81 246 GLY A C 1
ATOM 1808 O O . GLY A 1 246 ? -11.051 6.263 0.443 1.00 86.81 246 GLY A O 1
ATOM 1809 N N . ARG A 1 247 ? -11.866 4.230 -0.063 1.00 84.12 247 ARG A N 1
ATOM 1810 C CA . ARG A 1 247 ? -13.027 4.304 0.842 1.00 84.12 247 ARG A CA 1
ATOM 1811 C C . ARG A 1 247 ? -12.653 3.906 2.272 1.00 84.12 247 ARG A C 1
ATOM 1813 O O . ARG A 1 247 ? -12.226 2.770 2.491 1.00 84.12 247 ARG A O 1
ATOM 1820 N N . ALA A 1 248 ? -12.854 4.818 3.216 1.00 86.00 248 ALA A N 1
ATOM 1821 C CA . ALA A 1 248 ? -12.731 4.575 4.645 1.00 86.00 248 ALA A CA 1
ATOM 1822 C C . ALA A 1 248 ? -14.022 3.970 5.215 1.00 86.00 248 ALA A C 1
ATOM 1824 O O . ALA A 1 248 ? -15.124 4.254 4.739 1.00 86.00 248 ALA A O 1
ATOM 1825 N N . ARG A 1 249 ? -13.871 3.146 6.249 1.00 89.12 249 ARG A N 1
ATOM 1826 C CA . ARG A 1 249 ? -14.949 2.689 7.133 1.00 89.12 249 ARG A CA 1
ATOM 1827 C C . ARG A 1 249 ? -14.624 3.126 8.550 1.00 89.12 249 ARG A C 1
ATOM 1829 O O . ARG A 1 249 ? -13.457 3.026 8.932 1.00 89.12 249 ARG A O 1
ATOM 1836 N N . TYR A 1 250 ? -15.628 3.576 9.284 1.00 91.56 250 TYR A N 1
ATOM 1837 C CA . TYR A 1 250 ? -15.465 4.062 10.648 1.00 91.56 250 TYR A CA 1
ATOM 1838 C C . TYR A 1 250 ? -15.938 3.032 11.673 1.00 91.56 250 TYR A C 1
ATOM 1840 O O . TYR A 1 250 ? -16.705 2.117 11.359 1.00 91.56 250 TYR A O 1
ATOM 1848 N N . PHE A 1 251 ? -15.444 3.185 12.894 1.00 93.94 251 PHE A N 1
ATOM 1849 C CA . PHE A 1 251 ? -15.838 2.422 14.064 1.00 93.94 251 PHE A CA 1
ATOM 1850 C C . PHE A 1 251 ? -16.111 3.384 15.213 1.00 93.94 251 PHE A C 1
ATOM 1852 O O . PHE A 1 251 ? -15.347 4.329 15.423 1.00 93.94 251 PHE A O 1
ATOM 1859 N N . THR A 1 252 ? -17.151 3.095 15.983 1.00 94.00 252 THR A N 1
ATOM 1860 C CA . THR A 1 252 ? -17.333 3.664 17.317 1.00 94.00 252 THR A CA 1
ATOM 1861 C C . THR A 1 252 ? -16.347 2.990 18.263 1.00 94.00 252 THR A C 1
ATOM 1863 O O . THR A 1 252 ? -16.249 1.759 18.284 1.00 94.00 252 THR A O 1
ATOM 1866 N N . VAL A 1 253 ? -15.596 3.791 19.020 1.00 96.62 253 VAL A N 1
ATOM 1867 C CA . VAL A 1 253 ? -14.680 3.289 20.052 1.00 96.62 253 VAL A CA 1
ATOM 1868 C C . VAL A 1 253 ? -15.422 3.279 21.381 1.00 96.62 253 VAL A C 1
ATOM 1870 O O . VAL A 1 253 ? -15.900 4.326 21.801 1.00 96.62 253 VAL A O 1
ATOM 1873 N N . THR A 1 254 ? -15.509 2.124 22.036 1.00 95.25 254 THR A N 1
ATOM 1874 C CA . THR A 1 254 ? -16.206 1.971 23.322 1.00 95.25 254 THR A CA 1
ATOM 1875 C C . THR A 1 254 ? -15.247 1.445 24.380 1.00 95.25 254 THR A C 1
ATOM 1877 O O . THR A 1 254 ? -14.627 0.396 24.195 1.00 95.25 254 THR A O 1
ATOM 1880 N N . VAL A 1 255 ? -15.095 2.185 25.478 1.00 94.75 255 VAL A N 1
ATOM 1881 C CA . VAL A 1 255 ? -14.207 1.839 26.597 1.00 94.75 255 VAL A CA 1
ATOM 1882 C C . VAL A 1 255 ? -14.848 2.285 27.899 1.00 94.75 255 VAL A C 1
ATOM 1884 O O . VAL A 1 255 ? -15.162 3.460 28.035 1.00 94.75 255 VAL A O 1
ATOM 1887 N N . ASP A 1 256 ? -15.040 1.367 28.846 1.00 90.06 256 ASP A N 1
ATOM 1888 C CA . ASP A 1 256 ? -15.554 1.654 30.195 1.00 90.06 256 ASP A CA 1
ATOM 1889 C C . ASP A 1 256 ? -16.819 2.533 30.215 1.00 90.06 256 ASP A C 1
ATOM 1891 O O . ASP A 1 256 ? -16.964 3.452 31.017 1.00 90.06 256 ASP A O 1
ATOM 1895 N N . GLY A 1 257 ? -17.744 2.269 29.286 1.00 87.31 257 GLY A N 1
ATOM 1896 C CA . GLY A 1 257 ? -18.992 3.026 29.135 1.00 87.31 257 GLY A CA 1
ATOM 1897 C C . GLY A 1 257 ? -18.854 4.368 28.404 1.00 87.31 257 GLY A C 1
ATOM 1898 O O . GLY A 1 257 ? -19.865 5.003 28.118 1.00 87.31 257 GLY A O 1
ATOM 1899 N N . VAL A 1 258 ? -17.636 4.791 28.053 1.00 92.12 258 VAL A N 1
ATOM 1900 C CA . VAL A 1 258 ? -17.388 5.932 27.166 1.00 92.12 258 VAL A CA 1
ATOM 1901 C C . VAL A 1 258 ? -17.483 5.466 25.720 1.00 92.12 258 VAL A C 1
ATOM 1903 O O . VAL A 1 258 ? -16.664 4.670 25.257 1.00 92.12 258 VAL A O 1
ATOM 1906 N N . GLU A 1 259 ? -18.458 6.001 24.993 1.00 94.56 259 GLU A N 1
ATOM 1907 C CA . GLU A 1 259 ? -18.575 5.833 23.547 1.00 94.56 259 GLU A CA 1
ATOM 1908 C C . GLU A 1 259 ? -18.023 7.060 22.818 1.00 94.56 259 GLU A C 1
ATOM 1910 O O . GLU A 1 259 ? -18.401 8.200 23.091 1.00 94.56 259 GLU A O 1
ATOM 1915 N N . LEU A 1 260 ? -17.139 6.819 21.851 1.00 95.06 260 LEU A N 1
ATOM 1916 C CA . LEU A 1 260 ? -16.606 7.811 20.924 1.00 95.06 260 LEU A CA 1
ATOM 1917 C C . LEU A 1 260 ? -17.083 7.449 19.507 1.00 95.06 260 LEU A C 1
ATOM 1919 O O . LEU A 1 260 ? -16.443 6.626 18.832 1.00 95.06 260 LEU A O 1
ATOM 1923 N N . PRO A 1 261 ? -18.218 8.015 19.053 1.00 94.81 261 PRO A N 1
ATOM 1924 C CA . PRO A 1 261 ? -18.761 7.771 17.723 1.00 94.81 261 PRO A CA 1
ATOM 1925 C C . PRO A 1 261 ? -17.740 8.088 16.638 1.00 94.81 261 PRO A C 1
ATOM 1927 O O . PRO A 1 261 ? -17.075 9.123 16.677 1.00 94.81 261 PRO A O 1
ATOM 1930 N N . ASP A 1 262 ? -17.600 7.171 15.681 1.00 93.62 262 ASP A N 1
ATOM 1931 C CA . ASP A 1 262 ? -16.622 7.260 14.596 1.00 93.62 262 ASP A CA 1
ATOM 1932 C C . ASP A 1 262 ? -15.168 7.484 15.067 1.00 93.62 262 ASP A C 1
ATOM 1934 O O . ASP A 1 262 ? -14.332 7.878 14.261 1.00 93.62 262 ASP A O 1
ATOM 1938 N N . GLY A 1 263 ? -14.827 7.198 16.333 1.00 95.06 263 GLY A N 1
ATOM 1939 C CA . GLY A 1 263 ? -13.515 7.444 16.953 1.00 95.06 263 GLY A CA 1
ATOM 1940 C C . GLY A 1 263 ? -12.332 6.679 16.340 1.00 95.06 263 GLY A C 1
ATOM 1941 O O . GLY A 1 263 ? -11.171 6.954 16.660 1.00 95.06 263 GLY A O 1
ATOM 1942 N N . ALA A 1 264 ? -12.591 5.743 15.427 1.00 96.88 264 ALA A N 1
ATOM 1943 C CA . ALA A 1 264 ? -11.567 5.058 14.651 1.00 96.88 264 ALA A CA 1
ATOM 1944 C C . ALA A 1 264 ? -11.988 4.845 13.193 1.00 96.88 264 ALA A C 1
ATOM 1946 O O . ALA A 1 264 ? -13.171 4.806 12.865 1.00 96.88 264 ALA A O 1
ATOM 1947 N N . TRP A 1 265 ? -11.016 4.650 12.299 1.00 95.94 265 TRP A N 1
ATOM 1948 C CA . TRP A 1 265 ? -11.281 4.315 10.897 1.00 95.94 265 TRP A CA 1
ATOM 1949 C C . TRP A 1 265 ? -10.261 3.344 10.306 1.00 95.94 265 TRP A C 1
ATOM 1951 O O . TRP A 1 265 ? -9.142 3.172 10.795 1.00 95.94 265 TRP A O 1
ATOM 1961 N N . THR A 1 266 ? -10.646 2.715 9.196 1.00 92.88 266 THR A N 1
ATOM 1962 C CA . THR A 1 266 ? -9.787 1.826 8.410 1.00 92.88 266 THR A CA 1
ATOM 1963 C C . THR A 1 266 ? -10.021 1.966 6.912 1.00 92.88 266 THR A C 1
ATOM 1965 O O . THR A 1 266 ? -11.118 2.294 6.458 1.00 92.88 266 THR A O 1
ATOM 1968 N N . TYR A 1 267 ? -8.996 1.635 6.126 1.00 87.19 267 TYR A N 1
ATOM 1969 C CA . TYR A 1 267 ? -9.099 1.457 4.680 1.00 87.19 267 TYR A CA 1
ATOM 1970 C C . TYR A 1 267 ? -8.998 -0.040 4.351 1.00 87.19 267 TYR A C 1
ATOM 1972 O O . TYR A 1 267 ? -7.891 -0.578 4.273 1.00 87.19 267 TYR A O 1
ATOM 1980 N N . PRO A 1 268 ? -10.118 -0.759 4.147 1.00 83.44 268 PRO A N 1
ATOM 1981 C CA . PRO A 1 268 ? -10.081 -2.201 3.884 1.00 83.44 268 PRO A CA 1
ATOM 1982 C C . PRO A 1 268 ? -9.557 -2.522 2.475 1.00 83.44 268 PRO A C 1
ATOM 1984 O O . PRO A 1 268 ? -8.915 -3.551 2.250 1.00 83.44 268 PRO A O 1
ATOM 1987 N N . ARG A 1 269 ? -9.820 -1.625 1.518 1.00 82.88 269 ARG A N 1
ATOM 1988 C CA . ARG A 1 269 ? -9.411 -1.728 0.111 1.00 82.88 269 ARG A CA 1
ATOM 1989 C C . ARG A 1 269 ? -8.793 -0.402 -0.348 1.00 82.88 269 ARG A C 1
ATOM 1991 O O . ARG A 1 269 ? -9.450 0.334 -1.082 1.00 82.88 269 ARG A O 1
ATOM 1998 N N . PRO A 1 270 ? -7.584 -0.056 0.128 1.00 83.44 270 PRO A N 1
ATOM 1999 C CA . PRO A 1 270 ? -6.960 1.192 -0.261 1.00 83.44 270 PRO A CA 1
ATOM 2000 C C . PRO A 1 270 ? -6.457 1.149 -1.704 1.00 83.44 270 PRO A C 1
ATOM 2002 O O . PRO A 1 270 ? -6.174 0.076 -2.247 1.00 83.44 270 PRO A O 1
ATOM 2005 N N . LEU A 1 271 ? -6.297 2.329 -2.300 1.00 77.44 271 LEU A N 1
ATOM 2006 C CA . LEU A 1 271 ? -5.634 2.485 -3.595 1.00 77.44 271 LEU A CA 1
ATOM 2007 C C . LEU A 1 271 ? -4.131 2.142 -3.499 1.00 77.44 271 LEU A C 1
ATOM 2009 O O . LEU A 1 271 ? -3.572 2.124 -2.398 1.00 77.44 271 LEU A O 1
ATOM 2013 N N . PRO A 1 272 ? -3.445 1.872 -4.630 1.00 73.50 272 PRO A N 1
ATOM 2014 C CA . PRO A 1 272 ? -2.069 1.367 -4.629 1.00 73.50 272 PRO A CA 1
ATOM 2015 C C . PRO A 1 272 ? -1.071 2.208 -3.823 1.00 73.50 272 PRO A C 1
ATOM 2017 O O . PRO A 1 272 ? -0.251 1.638 -3.107 1.00 73.50 272 PRO A O 1
ATOM 2020 N N . LEU A 1 273 ? -1.181 3.539 -3.880 1.00 74.69 273 LEU A N 1
ATOM 2021 C CA . LEU A 1 273 ? -0.308 4.465 -3.145 1.00 74.69 273 LEU A CA 1
ATOM 2022 C C . LEU A 1 273 ? -0.500 4.392 -1.619 1.00 74.69 273 LEU A C 1
ATOM 2024 O O . LEU A 1 273 ? 0.418 4.699 -0.865 1.00 74.69 273 LEU A O 1
ATOM 2028 N N . ALA A 1 274 ? -1.669 3.943 -1.157 1.00 82.19 274 ALA A N 1
ATOM 2029 C CA . ALA A 1 274 ? -2.023 3.808 0.255 1.00 82.19 274 ALA A CA 1
ATOM 2030 C C . ALA A 1 274 ? -2.033 2.344 0.734 1.00 82.19 274 ALA A C 1
ATOM 2032 O O . ALA A 1 274 ? -2.565 2.035 1.800 1.00 82.19 274 ALA A O 1
ATOM 2033 N N . ARG A 1 275 ? -1.438 1.409 -0.022 1.00 83.12 275 ARG A N 1
ATOM 2034 C CA . ARG A 1 275 ? -1.473 -0.035 0.288 1.00 83.12 275 ARG A CA 1
ATOM 2035 C C . ARG A 1 275 ? -0.977 -0.368 1.700 1.00 83.12 275 ARG A C 1
ATOM 2037 O O . ARG A 1 275 ? -1.513 -1.269 2.339 1.00 83.12 275 ARG A O 1
ATOM 2044 N N . ARG A 1 276 ? -0.036 0.424 2.218 1.00 82.69 276 ARG A N 1
ATOM 2045 C CA . ARG A 1 276 ? 0.567 0.265 3.553 1.00 82.69 276 ARG A CA 1
ATOM 2046 C C . ARG A 1 276 ? -0.434 0.359 4.707 1.00 82.69 276 ARG A C 1
ATOM 2048 O O . ARG A 1 276 ? -0.190 -0.224 5.758 1.00 82.69 276 ARG A O 1
ATOM 2055 N N . VAL A 1 277 ? -1.549 1.075 4.525 1.00 87.94 277 VAL A N 1
ATOM 2056 C CA . VAL A 1 277 ? -2.596 1.234 5.554 1.00 87.94 277 VAL A CA 1
ATOM 2057 C C . VAL A 1 277 ? -3.739 0.224 5.419 1.00 87.94 277 VAL A C 1
ATOM 2059 O O . VAL A 1 277 ? -4.730 0.309 6.144 1.00 87.94 277 VAL A O 1
ATOM 2062 N N . LYS A 1 278 ? -3.620 -0.754 4.510 1.00 86.25 278 LYS A N 1
ATOM 2063 C CA . LYS A 1 278 ? -4.667 -1.745 4.245 1.00 86.25 278 LYS A CA 1
ATOM 2064 C C . LYS A 1 278 ? -5.056 -2.511 5.509 1.00 86.25 278 LYS A C 1
ATOM 2066 O O . LYS A 1 278 ? -4.264 -3.282 6.046 1.00 86.25 278 LYS A O 1
ATOM 2071 N N . GLY A 1 279 ? -6.308 -2.341 5.934 1.00 86.81 279 GLY A N 1
ATOM 2072 C CA . GLY A 1 279 ? -6.873 -3.010 7.108 1.00 86.81 279 GLY A CA 1
ATOM 2073 C C . GLY A 1 279 ? -6.198 -2.639 8.432 1.00 86.81 279 GLY A C 1
ATOM 2074 O O . GLY A 1 279 ? -6.320 -3.386 9.398 1.00 86.81 279 GLY A O 1
ATOM 2075 N N . ARG A 1 280 ? -5.450 -1.530 8.468 1.00 93.75 280 ARG A N 1
ATOM 2076 C CA . ARG A 1 280 ? -4.918 -0.941 9.700 1.00 93.75 280 ARG A CA 1
ATOM 2077 C C . ARG A 1 280 ? -5.939 0.031 10.292 1.00 93.75 280 ARG A C 1
ATOM 2079 O O . ARG A 1 280 ? -6.751 0.583 9.546 1.00 93.75 280 ARG A O 1
ATOM 2086 N N . ILE A 1 281 ? -5.900 0.219 11.605 1.00 96.88 281 ILE A N 1
ATOM 2087 C CA . ILE A 1 281 ? -6.810 1.081 12.361 1.00 96.88 281 ILE A CA 1
ATOM 2088 C C . ILE A 1 281 ? -6.081 2.370 12.724 1.00 96.88 281 ILE A C 1
ATOM 2090 O O . ILE A 1 281 ? -4.973 2.323 13.256 1.00 96.88 281 ILE A O 1
ATOM 2094 N N . ALA A 1 282 ? -6.692 3.507 12.425 1.00 96.81 282 ALA A N 1
ATOM 2095 C CA . ALA A 1 282 ? -6.275 4.806 12.936 1.00 96.81 282 ALA A CA 1
ATOM 2096 C C . ALA A 1 282 ? -7.370 5.375 13.841 1.00 96.81 282 ALA A C 1
ATOM 2098 O O . ALA A 1 282 ? -8.527 4.968 13.737 1.00 96.81 282 ALA A O 1
ATOM 2099 N N . PHE A 1 283 ? -6.984 6.279 14.737 1.00 97.06 283 PHE A N 1
ATOM 2100 C CA . PHE A 1 283 ? -7.837 6.804 15.799 1.00 97.06 283 PHE A CA 1
ATOM 2101 C C . PHE A 1 283 ? -7.834 8.335 15.814 1.00 97.06 283 PHE A C 1
ATOM 2103 O O . PHE A 1 283 ? -6.834 8.955 15.448 1.00 97.06 283 PHE A O 1
ATOM 2110 N N . TRP A 1 284 ? -8.946 8.930 16.243 1.00 94.19 284 TRP A N 1
ATOM 2111 C CA . TRP A 1 284 ? -9.123 10.374 16.461 1.00 94.19 284 TRP A CA 1
ATOM 2112 C C . TRP A 1 284 ? -10.259 10.609 17.470 1.00 94.19 284 TRP A C 1
ATOM 2114 O O . TRP A 1 284 ? -10.695 9.670 18.130 1.00 94.19 284 TRP A O 1
ATOM 2124 N N . GLY A 1 285 ? -10.755 11.845 17.586 1.00 87.31 285 GLY A N 1
ATOM 2125 C CA . GLY A 1 285 ? -12.039 12.107 18.248 1.00 87.31 285 GLY A CA 1
ATOM 2126 C C . GLY A 1 285 ? -12.081 11.693 19.720 1.00 87.31 285 GLY A C 1
ATOM 2127 O O . GLY A 1 285 ? -13.032 11.051 20.142 1.00 87.31 285 GLY A O 1
ATOM 2128 N N . GLY A 1 286 ? -11.036 12.020 20.486 1.00 88.12 286 GLY A N 1
ATOM 2129 C CA . GLY A 1 286 ? -10.934 11.688 21.916 1.00 88.12 286 GLY A CA 1
ATOM 2130 C C . GLY A 1 286 ? -9.965 10.549 22.241 1.00 88.12 286 GLY A C 1
ATOM 2131 O O . GLY A 1 286 ? -9.631 10.351 23.405 1.00 88.12 286 GLY A O 1
ATOM 2132 N N . VAL A 1 287 ? -9.442 9.850 21.230 1.00 94.44 287 VAL A N 1
ATOM 2133 C CA . VAL A 1 287 ? -8.363 8.871 21.414 1.00 94.44 287 VAL A CA 1
ATOM 2134 C C . VAL A 1 287 ? -6.996 9.559 21.356 1.00 94.44 287 VAL A C 1
ATOM 2136 O O . VAL A 1 287 ? -6.630 10.155 20.340 1.00 94.44 287 VAL A O 1
ATOM 2139 N N . ALA A 1 288 ? -6.205 9.438 22.421 1.00 94.69 288 ALA A N 1
ATOM 2140 C CA . ALA A 1 288 ? -4.843 9.958 22.479 1.00 94.69 288 ALA A CA 1
ATOM 2141 C C . ALA A 1 288 ? -3.839 8.922 21.956 1.00 94.69 288 ALA A C 1
ATOM 2143 O O . ALA A 1 288 ? -3.769 7.805 22.464 1.00 94.69 288 ALA A O 1
ATOM 2144 N N . VAL A 1 289 ? -3.017 9.300 20.974 1.00 95.50 289 VAL A N 1
ATOM 2145 C CA . VAL A 1 289 ? -1.916 8.463 20.477 1.00 95.50 289 VAL A CA 1
ATOM 2146 C C . VAL A 1 289 ? -0.592 9.004 21.000 1.00 95.50 289 VAL A C 1
ATOM 2148 O O . VAL A 1 289 ? -0.261 10.166 20.772 1.00 95.50 289 VAL A O 1
ATOM 2151 N N . ARG A 1 290 ? 0.176 8.155 21.683 1.00 93.88 290 ARG A N 1
ATOM 2152 C CA . ARG A 1 290 ? 1.466 8.497 22.293 1.00 93.88 290 ARG A CA 1
ATOM 2153 C C . ARG A 1 290 ? 2.566 7.602 21.738 1.00 93.88 290 ARG A C 1
ATOM 2155 O O . ARG A 1 290 ? 2.308 6.472 21.323 1.00 93.88 290 ARG A O 1
ATOM 2162 N N . GLN A 1 291 ? 3.781 8.133 21.701 1.00 88.88 291 GLN A N 1
ATOM 2163 C CA . GLN A 1 291 ? 4.985 7.347 21.459 1.00 88.88 291 GLN A CA 1
ATOM 2164 C C . GLN A 1 291 ? 5.521 6.871 22.810 1.00 88.88 291 GLN A C 1
ATOM 2166 O O . GLN A 1 291 ? 5.564 7.668 23.746 1.00 88.88 291 GLN A O 1
ATOM 2171 N N . GLU A 1 292 ? 5.860 5.587 22.892 1.00 77.44 292 GLU A N 1
ATOM 2172 C CA . GLU A 1 292 ? 6.534 4.972 24.041 1.00 77.44 292 GLU A CA 1
ATOM 2173 C C . GLU A 1 292 ? 8.058 5.087 23.909 1.00 77.44 292 GLU A C 1
ATOM 2175 O O . GLU A 1 292 ? 8.566 5.104 22.755 1.00 77.44 292 GLU A O 1
#

Secondary structure (DSSP, 8-state):
-HHHHHHTT-------TTT-HHHHHHHHHHHTS---SSEEEETTEEEES--HHHHHHHHHHH-TTS-----------S--HHHHHHHHHHHHHHHHHH-TTTS-THHHHHHHHHHHHHHTTSPPTT-HHHHHHHHHHHHHHHHHHHHHHHHHHHTT---S--TT--SSHHHHHHHHHHHHHHHHHHHHHHHHHPPPPPEEEEETTEEEEEES--EEETTEEEEEGGGBPTTSEEEEEEEEEETTTEEEEEEEEEETTEEEEEEEEEBSS--GGGGGGBTEEEE-TT-EEEE-

Foldseek 3Di:
DVVLCLQQQNDDDDDDCVVDVVVQVVCCVLVVHDSAPPWDDDPPDIDGPDDSVVVVVVNCVNCVPDPRRPRPPPPPVADDLVNQLVVLLVVLLVCLVVPLAPDNLCSLLSQLLSQLLLLLLAAFAQPPVSLVSSVVSNVVSLVSQLVSLVVCVVVVSNDHDQPVPDPDPSVSSSVSNNVSSVVSSVVSNCRHHDFAFKKFKDQVPDTQFIDSRWDDDPNWTWAAPVRGHPPQWDWDPDWDQDPQFGIKTFTWGDDPNDTQVSQKIARCDTHSVNVNRHNTITGDRRMDMDGD